Protein AF-A0A090MB16-F1 (afdb_monomer_lite)

Structure (mmCIF, N/CA/C/O backbone):
data_AF-A0A090MB16-F1
#
_entry.id   AF-A0A090MB16-F1
#
loop_
_atom_site.group_PDB
_atom_site.id
_atom_site.type_symbol
_atom_site.label_atom_id
_atom_site.label_alt_id
_atom_site.label_comp_id
_atom_site.label_asym_id
_atom_site.label_entity_id
_atom_site.label_seq_id
_atom_site.pdbx_PDB_ins_code
_atom_site.Cartn_x
_atom_site.Cartn_y
_atom_site.Cartn_z
_atom_site.occupancy
_atom_site.B_iso_or_equiv
_atom_site.auth_seq_id
_atom_site.auth_comp_id
_atom_site.auth_asym_id
_atom_site.auth_atom_id
_atom_site.pdbx_PDB_model_num
ATOM 1 N N . MET A 1 1 ? -35.670 16.942 -3.008 1.00 35.66 1 MET A N 1
ATOM 2 C CA . MET A 1 1 ? -34.738 18.025 -2.638 1.00 35.66 1 MET A CA 1
ATOM 3 C C . MET A 1 1 ? -33.344 17.430 -2.599 1.00 35.66 1 MET A C 1
ATOM 5 O O . MET A 1 1 ? -32.996 16.781 -1.625 1.00 35.66 1 MET A O 1
ATOM 9 N N . ALA A 1 2 ? -32.627 17.524 -3.717 1.00 33.84 2 ALA A N 1
ATOM 10 C CA . ALA A 1 2 ? -31.280 16.992 -3.874 1.00 33.84 2 ALA A CA 1
ATOM 11 C C . ALA A 1 2 ? -30.299 18.164 -3.779 1.00 33.84 2 ALA A C 1
ATOM 13 O O . ALA A 1 2 ? -30.352 19.074 -4.603 1.00 33.84 2 ALA A O 1
ATOM 14 N N . SER A 1 3 ? -29.455 18.169 -2.752 1.00 34.88 3 SER A N 1
ATOM 15 C CA . SER A 1 3 ? -28.343 19.106 -2.629 1.00 34.88 3 SER A CA 1
ATOM 16 C C . SER A 1 3 ? -27.172 18.597 -3.466 1.00 34.88 3 SER A C 1
ATOM 18 O O . SER A 1 3 ? -26.444 17.686 -3.075 1.00 34.88 3 SER A O 1
ATOM 20 N N . HIS A 1 4 ? -27.032 19.191 -4.648 1.00 32.69 4 HIS A N 1
ATOM 21 C CA . HIS A 1 4 ? -25.838 19.133 -5.480 1.00 32.69 4 HIS A CA 1
ATOM 22 C C . HIS A 1 4 ? -24.737 19.912 -4.741 1.00 32.69 4 HIS A C 1
ATOM 24 O O . HIS A 1 4 ? -24.794 21.136 -4.662 1.00 32.69 4 HIS A O 1
ATOM 30 N N . LEU A 1 5 ? -23.783 19.210 -4.129 1.00 34.50 5 LEU A N 1
ATOM 31 C CA . LEU A 1 5 ? -22.557 19.829 -3.630 1.00 34.50 5 LEU A CA 1
ATOM 32 C C . LEU A 1 5 ? -21.569 19.881 -4.794 1.00 34.50 5 LEU A C 1
ATOM 34 O O . LEU A 1 5 ? -21.063 18.855 -5.250 1.00 34.50 5 LEU A O 1
ATOM 38 N N . ASP A 1 6 ? -21.385 21.090 -5.313 1.00 29.95 6 ASP A N 1
ATOM 39 C CA . ASP A 1 6 ? -20.460 21.420 -6.387 1.00 29.95 6 ASP A CA 1
ATOM 40 C C . ASP A 1 6 ? -19.017 21.109 -5.968 1.00 29.95 6 ASP A C 1
ATOM 42 O O . ASP A 1 6 ? -18.481 21.669 -5.015 1.00 29.95 6 ASP A O 1
ATOM 46 N N . ALA A 1 7 ? -18.344 20.259 -6.744 1.00 39.41 7 ALA A N 1
ATOM 47 C CA . ALA A 1 7 ? -16.926 19.915 -6.600 1.00 39.41 7 ALA A CA 1
ATOM 48 C C . ALA A 1 7 ? -15.970 21.072 -6.982 1.00 39.41 7 ALA A C 1
ATOM 50 O O . ALA A 1 7 ? -14.822 20.841 -7.357 1.00 39.41 7 ALA A O 1
ATOM 51 N N . ARG A 1 8 ? -16.447 22.322 -6.927 1.00 34.16 8 ARG A N 1
ATOM 52 C CA . ARG A 1 8 ? -15.746 23.531 -7.383 1.00 34.16 8 ARG A CA 1
ATOM 53 C C . ARG A 1 8 ? -15.253 24.447 -6.261 1.00 34.16 8 ARG A C 1
ATOM 55 O O . ARG A 1 8 ? -14.544 25.399 -6.564 1.00 34.16 8 ARG A O 1
ATOM 62 N N . GLU A 1 9 ? -15.535 24.146 -4.993 1.00 36.62 9 GLU A N 1
ATOM 63 C CA . GLU A 1 9 ? -15.038 24.947 -3.856 1.00 36.62 9 GLU A CA 1
ATOM 64 C C . GLU A 1 9 ? -13.676 24.500 -3.292 1.00 36.62 9 GLU A C 1
ATOM 66 O O . GLU A 1 9 ? -13.092 25.196 -2.464 1.00 36.62 9 GLU A O 1
ATOM 71 N N . CYS A 1 10 ? -13.085 23.404 -3.777 1.00 38.16 10 CYS A N 1
ATOM 72 C CA . CYS A 1 10 ? -11.671 23.125 -3.514 1.00 38.16 10 CYS A CA 1
ATOM 73 C C . CYS A 1 10 ? -10.817 23.841 -4.568 1.00 38.16 10 CYS A C 1
ATOM 75 O O . CYS A 1 10 ? -10.533 23.272 -5.619 1.00 38.16 10 CYS A O 1
ATOM 77 N N . GLY A 1 11 ? -10.451 25.097 -4.297 1.00 37.97 11 GLY A N 1
ATOM 78 C CA . GLY A 1 11 ? -9.641 25.968 -5.159 1.00 37.97 11 GLY A CA 1
ATOM 79 C C . GLY A 1 11 ? -8.284 25.381 -5.572 1.00 37.97 11 GLY A C 1
ATOM 80 O O . GLY A 1 11 ? -7.252 25.731 -5.015 1.00 37.97 11 GLY A O 1
ATOM 81 N N . LEU A 1 12 ? -8.291 24.511 -6.583 1.00 46.91 12 LEU A N 1
ATOM 82 C CA . LEU A 1 12 ? -7.120 23.849 -7.169 1.00 46.91 12 LEU A CA 1
ATOM 83 C C . LEU A 1 12 ? -7.049 24.077 -8.685 1.00 46.91 12 LEU A C 1
ATOM 85 O O . LEU A 1 12 ? -6.752 23.165 -9.452 1.00 46.91 12 LEU A O 1
ATOM 89 N N . LEU A 1 13 ? -7.345 25.292 -9.141 1.00 48.00 13 LEU A N 1
ATOM 90 C CA . LEU A 1 13 ? -7.147 25.669 -10.538 1.00 48.00 13 LEU A CA 1
ATOM 91 C C . LEU A 1 13 ? -6.441 27.016 -10.615 1.00 48.00 13 LEU A C 1
ATOM 93 O O . LEU A 1 13 ? -7.086 28.050 -10.742 1.00 48.00 13 LEU A O 1
ATOM 97 N N . SER A 1 14 ? -5.116 26.963 -10.489 1.00 39.47 14 SER A N 1
ATOM 98 C CA . SER A 1 14 ? -4.135 27.692 -11.306 1.00 39.47 14 SER A CA 1
ATOM 99 C C . SER A 1 14 ? -2.799 27.676 -10.562 1.00 39.47 14 SER A C 1
ATOM 101 O O . SER A 1 14 ? -2.545 28.554 -9.743 1.00 39.47 14 SER A O 1
ATOM 103 N N . MET A 1 15 ? -1.961 26.665 -10.804 1.00 39.28 15 MET A N 1
ATOM 104 C CA . MET A 1 15 ? -0.551 26.726 -10.405 1.00 39.28 15 MET A CA 1
ATOM 105 C C . MET A 1 15 ? 0.276 26.990 -11.658 1.00 39.28 15 MET A C 1
ATOM 107 O O . MET A 1 15 ? 0.430 26.118 -12.514 1.00 39.28 15 MET A O 1
ATOM 111 N N . GLU A 1 16 ? 0.716 28.239 -11.795 1.00 34.44 16 GLU A N 1
ATOM 112 C CA . GLU A 1 16 ? 1.861 28.583 -12.634 1.00 34.44 16 GLU A CA 1
ATOM 113 C C . GLU A 1 16 ? 3.146 28.128 -11.923 1.00 34.44 16 GLU A C 1
ATOM 115 O O . GLU A 1 16 ? 3.210 28.186 -10.696 1.00 34.44 16 GLU A O 1
ATOM 120 N N . PRO A 1 17 ? 4.181 27.677 -12.651 1.00 46.06 17 PRO A N 1
ATOM 121 C CA . PRO A 1 17 ? 5.292 26.951 -12.060 1.00 46.06 17 PRO A CA 1
ATOM 122 C C . PRO A 1 17 ? 6.311 27.918 -11.452 1.00 46.06 17 PRO A C 1
ATOM 124 O O . PRO A 1 17 ? 7.237 28.366 -12.127 1.00 46.06 17 PRO A O 1
ATOM 127 N N . SER A 1 18 ? 6.181 28.222 -10.163 1.00 41.69 18 SER A N 1
ATOM 128 C CA . SER A 1 18 ? 7.292 28.774 -9.380 1.00 41.69 18 SER A CA 1
ATOM 129 C C . SER A 1 18 ? 7.046 28.585 -7.881 1.00 41.69 18 SER A C 1
ATOM 131 O O . SER A 1 18 ? 6.056 29.088 -7.374 1.00 41.69 18 SER A O 1
ATOM 133 N N . SER A 1 19 ? 7.972 27.924 -7.169 1.00 51.00 19 SER A N 1
ATOM 134 C CA . SER A 1 19 ? 7.960 27.669 -5.705 1.00 51.00 19 SER A CA 1
ATOM 135 C C . SER A 1 19 ? 7.173 26.446 -5.172 1.00 51.00 19 SER A C 1
ATOM 137 O O . SER A 1 19 ? 7.217 26.201 -3.962 1.00 51.00 19 SER A O 1
ATOM 139 N N . ASP A 1 20 ? 6.517 25.648 -6.015 1.00 57.28 20 ASP A N 1
ATOM 140 C CA . ASP A 1 20 ? 5.481 24.699 -5.557 1.00 57.28 20 ASP A CA 1
ATOM 141 C C . ASP A 1 20 ? 5.982 23.332 -5.058 1.00 57.28 20 ASP A C 1
ATOM 143 O O . ASP A 1 20 ? 5.352 22.732 -4.185 1.00 57.28 20 ASP A O 1
ATOM 147 N N . ASP A 1 21 ? 7.140 22.848 -5.515 1.00 57.75 21 ASP A N 1
ATOM 148 C CA . ASP A 1 21 ? 7.600 21.486 -5.185 1.00 57.75 21 ASP A CA 1
ATOM 149 C C . ASP A 1 21 ? 7.856 21.286 -3.679 1.00 57.75 21 ASP A C 1
ATOM 151 O O . ASP A 1 21 ? 7.510 20.252 -3.105 1.00 57.75 21 ASP A O 1
ATOM 155 N N . VAL A 1 22 ? 8.403 22.306 -3.005 1.00 59.59 22 VAL A N 1
ATOM 156 C CA . VAL A 1 22 ? 8.645 22.276 -1.550 1.00 59.59 22 VAL A CA 1
ATOM 157 C C . VAL A 1 22 ? 7.322 22.286 -0.773 1.00 59.59 22 VAL A C 1
ATOM 159 O O . VAL A 1 22 ? 7.208 21.629 0.260 1.00 59.59 22 VAL A O 1
ATOM 162 N N . GLN A 1 23 ? 6.295 22.968 -1.291 1.00 76.31 23 GLN A N 1
ATOM 163 C CA . GLN A 1 23 ? 4.975 23.022 -0.654 1.00 76.31 23 GLN A CA 1
ATOM 164 C C . GLN A 1 23 ? 4.217 21.696 -0.791 1.00 76.31 23 GLN A C 1
ATOM 166 O O . GLN A 1 23 ? 3.540 21.271 0.149 1.00 76.31 23 GLN A O 1
ATOM 171 N N . ILE A 1 24 ? 4.351 21.017 -1.934 1.00 81.25 24 ILE A N 1
ATOM 172 C CA . ILE A 1 24 ? 3.725 19.711 -2.174 1.00 81.25 24 ILE A CA 1
ATOM 173 C C . ILE A 1 24 ? 4.330 18.649 -1.252 1.00 81.25 24 ILE A C 1
ATOM 175 O O . ILE A 1 24 ? 3.593 17.870 -0.648 1.00 81.25 24 ILE A O 1
ATOM 179 N N . ASP A 1 25 ? 5.649 18.640 -1.078 1.00 84.62 25 ASP A N 1
ATOM 180 C CA . ASP A 1 25 ? 6.321 17.680 -0.201 1.00 84.62 25 ASP A CA 1
ATOM 181 C C . ASP A 1 25 ? 5.934 17.834 1.273 1.00 84.62 25 ASP A C 1
ATOM 183 O O . ASP A 1 25 ? 5.686 16.839 1.963 1.00 84.62 25 ASP A O 1
ATOM 187 N N . ASP A 1 26 ? 5.850 19.069 1.767 1.00 86.38 26 ASP A N 1
ATOM 188 C CA . ASP A 1 26 ? 5.419 19.334 3.140 1.00 86.38 26 ASP A CA 1
ATOM 189 C C . ASP A 1 26 ? 3.947 18.955 3.346 1.00 86.38 26 ASP A C 1
ATOM 191 O O . ASP A 1 26 ? 3.581 18.386 4.382 1.00 86.38 26 ASP A O 1
ATOM 195 N N . LEU A 1 27 ? 3.109 19.170 2.328 1.00 89.44 27 LEU A N 1
ATOM 196 C CA . LEU A 1 27 ? 1.725 18.713 2.332 1.00 89.44 27 LEU A CA 1
ATOM 197 C C . LEU A 1 27 ? 1.639 17.181 2.370 1.00 89.44 27 LEU A C 1
ATOM 199 O O . LEU A 1 27 ? 0.887 16.637 3.182 1.00 89.44 27 LEU A O 1
ATOM 203 N N . LEU A 1 28 ? 2.420 16.475 1.548 1.00 90.19 28 LEU A N 1
ATOM 204 C CA . LEU A 1 28 ? 2.460 15.010 1.526 1.00 90.19 28 LEU A CA 1
ATOM 205 C C . LEU A 1 28 ? 2.938 14.441 2.862 1.00 90.19 28 LEU A C 1
ATOM 207 O O . LEU A 1 28 ? 2.291 13.542 3.401 1.00 90.19 28 LEU A O 1
ATOM 211 N N . ARG A 1 29 ? 3.989 15.012 3.459 1.00 90.56 29 ARG A N 1
ATOM 212 C CA . ARG A 1 29 ? 4.451 14.637 4.806 1.00 90.56 29 ARG A CA 1
ATOM 213 C C . ARG A 1 29 ? 3.362 14.823 5.851 1.00 90.56 29 ARG A C 1
ATOM 215 O O . ARG A 1 29 ? 3.125 13.921 6.655 1.00 90.56 29 ARG A O 1
ATOM 222 N N . ALA A 1 30 ? 2.659 15.953 5.823 1.00 91.75 30 ALA A N 1
ATOM 223 C CA . ALA A 1 30 ? 1.551 16.195 6.738 1.00 91.75 30 ALA A CA 1
ATOM 224 C C . ALA A 1 30 ? 0.435 15.149 6.571 1.00 91.75 30 ALA A C 1
ATOM 226 O O . ALA A 1 30 ? -0.134 14.694 7.567 1.00 91.75 30 ALA A O 1
ATOM 227 N N . GLN A 1 31 ? 0.140 14.718 5.338 1.00 93.06 31 GLN A N 1
ATOM 228 C CA . GLN A 1 31 ? -0.830 13.645 5.104 1.00 93.06 31 GLN A CA 1
ATOM 229 C C . GLN A 1 31 ? -0.323 12.275 5.564 1.00 93.06 31 GLN A C 1
ATOM 231 O O . GLN A 1 31 ? -1.109 11.511 6.121 1.00 93.06 31 GLN A O 1
ATOM 236 N N . VAL A 1 32 ? 0.968 11.965 5.418 1.00 91.56 32 VAL A N 1
ATOM 237 C CA . VAL A 1 32 ? 1.556 10.731 5.971 1.00 91.56 32 VAL A CA 1
ATOM 238 C C . VAL A 1 32 ? 1.373 10.685 7.491 1.00 91.56 32 VAL A C 1
ATOM 240 O O . VAL A 1 32 ? 0.865 9.697 8.017 1.00 91.56 32 VAL A O 1
ATOM 243 N N . VAL A 1 33 ? 1.659 11.783 8.198 1.00 91.62 33 VAL A N 1
ATOM 244 C CA . VAL A 1 33 ? 1.435 11.872 9.654 1.00 91.62 33 VAL A CA 1
ATOM 245 C C . VAL A 1 33 ? -0.046 11.678 10.005 1.00 91.62 33 VAL A C 1
ATOM 247 O O . VAL A 1 33 ? -0.388 10.937 10.930 1.00 91.62 33 VAL A O 1
ATOM 250 N N . ARG A 1 34 ? -0.955 12.299 9.243 1.00 90.12 34 ARG A N 1
ATOM 251 C CA . ARG A 1 34 ? -2.409 12.140 9.429 1.00 90.12 34 ARG A CA 1
ATOM 252 C C . ARG A 1 34 ? -2.886 10.710 9.182 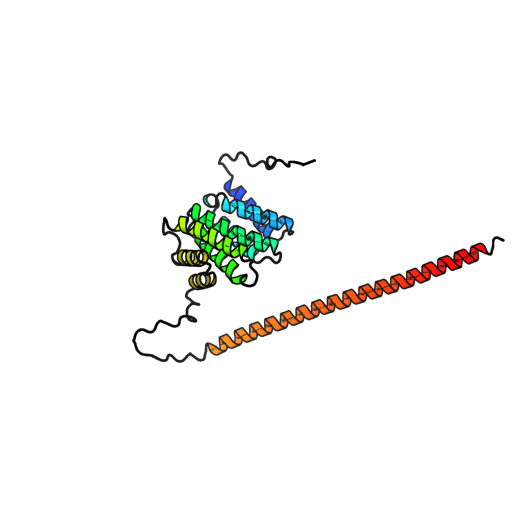1.00 90.12 34 ARG A C 1
ATOM 254 O O . ARG A 1 34 ? -3.788 10.255 9.881 1.00 90.12 34 ARG A O 1
ATOM 261 N N . LEU A 1 35 ? -2.289 9.996 8.230 1.00 91.81 35 LEU A N 1
ATOM 262 C CA . LEU A 1 35 ? -2.580 8.587 7.963 1.00 91.81 35 LEU A CA 1
ATOM 263 C C . LEU A 1 35 ? -2.144 7.675 9.121 1.00 91.81 35 LEU A C 1
ATOM 265 O O . LEU A 1 35 ? -2.789 6.656 9.378 1.00 91.81 35 LEU A O 1
ATOM 269 N N . GLU A 1 36 ? -1.072 8.032 9.825 1.00 89.00 36 GLU A N 1
ATOM 270 C CA . GLU A 1 36 ? -0.516 7.239 10.925 1.00 89.00 36 GLU A CA 1
ATOM 271 C C . GLU A 1 36 ? -1.243 7.457 12.256 1.00 89.00 36 GLU A C 1
ATOM 273 O O . GLU A 1 36 ? -1.489 6.492 12.976 1.00 89.00 36 GLU A O 1
ATOM 278 N N . VAL A 1 37 ? -1.598 8.706 12.577 1.00 88.88 37 VAL A N 1
ATOM 279 C CA . VAL A 1 37 ? -2.060 9.092 13.928 1.00 88.88 37 VAL A CA 1
ATOM 280 C C . VAL A 1 37 ? -3.507 9.608 13.943 1.00 88.88 37 VAL A C 1
ATOM 282 O O . VAL A 1 37 ? -4.100 9.789 15.004 1.00 88.88 37 VAL A O 1
ATOM 285 N N . GLY A 1 38 ? -4.106 9.860 12.776 1.00 85.38 38 GLY A N 1
ATOM 286 C CA . GLY A 1 38 ? -5.446 10.437 12.676 1.00 85.38 38 GLY A CA 1
ATOM 287 C C . GLY A 1 38 ? -6.570 9.521 13.172 1.00 85.38 38 GLY A C 1
ATOM 288 O O . GLY A 1 38 ? -6.414 8.318 13.360 1.00 85.38 38 GLY A O 1
ATOM 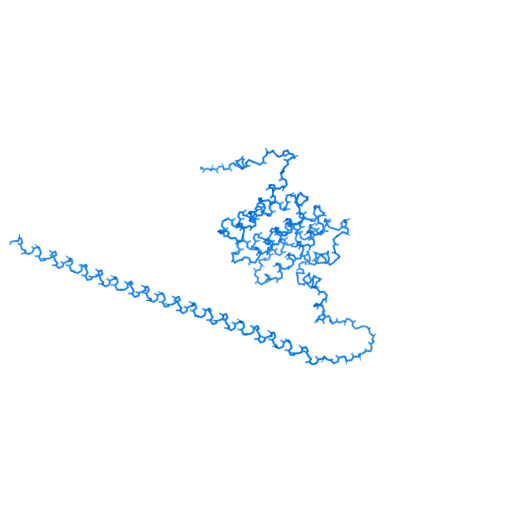289 N N . THR A 1 39 ? -7.769 10.079 13.321 1.00 91.50 39 THR A N 1
ATOM 290 C CA . THR A 1 39 ? -8.994 9.276 13.467 1.00 91.50 39 THR A CA 1
ATOM 291 C C . THR A 1 39 ? -9.342 8.586 12.144 1.00 91.50 39 THR A C 1
ATOM 293 O O . THR A 1 39 ? -8.846 8.975 11.090 1.00 91.50 39 THR A O 1
ATOM 296 N N . ILE A 1 40 ? -10.219 7.576 12.157 1.00 87.38 40 ILE A N 1
ATOM 297 C CA . ILE A 1 40 ? -10.558 6.786 10.952 1.00 87.38 40 ILE A CA 1
ATOM 298 C C . ILE A 1 40 ? -10.916 7.677 9.747 1.00 87.38 40 ILE A C 1
ATOM 300 O O . ILE A 1 40 ? -10.406 7.446 8.654 1.00 87.38 40 ILE A O 1
ATOM 304 N N . SER A 1 41 ? -11.734 8.717 9.935 1.00 89.06 41 SER A N 1
ATOM 305 C CA . SER A 1 41 ? -12.115 9.641 8.855 1.00 89.06 41 SER A CA 1
ATOM 306 C C . SER A 1 41 ? -10.927 10.441 8.312 1.00 89.06 41 SER A C 1
ATOM 308 O O . SER A 1 41 ? -10.759 10.545 7.097 1.00 89.06 41 SER A O 1
ATOM 310 N N . VAL A 1 42 ? -10.065 10.949 9.198 1.00 90.06 42 VAL A N 1
ATOM 311 C CA . VAL A 1 42 ? -8.838 11.674 8.832 1.00 90.06 42 VAL A CA 1
ATOM 312 C C . VAL A 1 42 ? -7.883 10.761 8.069 1.00 90.06 42 VAL A C 1
ATOM 314 O O . VAL A 1 42 ? -7.320 11.168 7.058 1.00 90.06 42 VAL A O 1
ATOM 317 N N . ARG A 1 43 ? -7.744 9.510 8.508 1.00 91.81 43 ARG A N 1
ATOM 318 C CA . ARG A 1 43 ? -6.873 8.516 7.876 1.00 91.81 43 ARG A CA 1
ATOM 319 C C . ARG A 1 43 ? -7.368 8.108 6.495 1.00 91.81 43 ARG A C 1
ATOM 321 O O . ARG A 1 43 ? -6.561 8.020 5.579 1.00 91.81 43 ARG A O 1
ATOM 328 N N . ILE A 1 44 ? -8.678 7.906 6.321 1.00 91.88 44 ILE A N 1
ATOM 329 C CA . ILE A 1 44 ? -9.274 7.637 5.003 1.00 91.88 44 ILE A CA 1
ATOM 330 C C . ILE A 1 44 ? -9.010 8.815 4.065 1.00 91.88 44 ILE A C 1
ATOM 332 O O . ILE A 1 44 ? -8.511 8.599 2.966 1.00 91.88 44 ILE A O 1
ATOM 336 N N . SER A 1 45 ? -9.276 10.046 4.515 1.00 90.88 45 SER A N 1
ATOM 337 C CA . SER A 1 45 ? -9.040 11.254 3.717 1.00 90.88 45 SER A CA 1
ATOM 338 C C . SER A 1 45 ? -7.565 11.433 3.346 1.00 90.88 45 SER A C 1
ATOM 340 O O . SER A 1 45 ? -7.254 11.814 2.218 1.00 90.88 45 SER A O 1
ATOM 342 N N . ALA A 1 46 ? -6.652 11.164 4.282 1.00 92.25 46 ALA A N 1
ATOM 343 C CA . ALA A 1 46 ? -5.219 11.227 4.033 1.00 92.25 46 ALA A CA 1
ATOM 344 C C . ALA A 1 46 ? -4.787 10.149 3.030 1.00 92.25 46 ALA A C 1
ATOM 346 O O . ALA A 1 46 ? -4.075 10.446 2.076 1.00 92.25 46 ALA A O 1
ATOM 347 N N . LEU A 1 47 ? -5.270 8.912 3.188 1.00 93.94 47 LEU A N 1
ATOM 348 C CA . LEU A 1 47 ? -4.977 7.815 2.270 1.00 93.94 47 LEU A CA 1
ATOM 349 C C . LEU A 1 47 ? -5.471 8.110 0.851 1.00 93.94 47 LEU A C 1
ATOM 351 O O . LEU A 1 47 ? -4.721 7.906 -0.097 1.00 93.94 47 LEU A O 1
ATOM 355 N N . THR A 1 48 ? -6.701 8.608 0.689 1.00 93.25 48 THR A N 1
ATOM 356 C CA . THR A 1 48 ? -7.222 8.982 -0.635 1.00 93.25 48 THR A CA 1
ATOM 357 C C . THR A 1 48 ? -6.385 10.080 -1.272 1.00 93.25 48 THR A C 1
ATOM 359 O O . THR A 1 48 ? -6.031 9.962 -2.438 1.00 93.25 48 THR A O 1
ATOM 362 N N . PHE A 1 49 ? -6.003 11.102 -0.498 1.00 93.06 49 PHE A N 1
ATOM 363 C CA . PHE A 1 49 ? -5.169 12.191 -0.999 1.00 93.06 49 PHE A CA 1
ATOM 364 C C . PHE A 1 49 ? -3.806 11.684 -1.484 1.00 93.06 49 PHE A C 1
ATOM 366 O O . PHE A 1 49 ? -3.374 12.010 -2.586 1.00 93.06 49 PHE A O 1
ATOM 373 N N . LEU A 1 50 ? -3.140 10.859 -0.674 1.00 92.81 50 LEU A N 1
ATOM 374 C CA . LEU A 1 50 ? -1.831 10.292 -0.997 1.00 92.81 50 LEU A CA 1
ATOM 375 C C . LEU A 1 50 ? -1.884 9.394 -2.241 1.00 92.81 50 LEU A C 1
ATOM 377 O O . LEU A 1 50 ? -1.013 9.479 -3.107 1.00 92.81 50 LEU A O 1
ATOM 381 N N . LEU A 1 51 ? -2.920 8.557 -2.352 1.00 92.44 51 LEU A N 1
ATOM 382 C CA . LEU A 1 51 ? -3.132 7.704 -3.520 1.00 92.44 51 LEU A CA 1
ATOM 383 C C . LEU A 1 51 ? -3.402 8.529 -4.782 1.00 92.44 51 LEU A C 1
ATOM 385 O O . LEU A 1 51 ? -2.834 8.220 -5.828 1.00 92.44 51 LEU A O 1
ATOM 389 N N . ASP A 1 52 ? -4.222 9.576 -4.690 1.00 89.69 52 ASP A N 1
ATOM 390 C CA . ASP A 1 52 ? -4.508 10.469 -5.814 1.00 89.69 52 ASP A CA 1
ATOM 391 C C . ASP A 1 52 ? -3.257 11.225 -6.267 1.00 89.69 52 ASP A C 1
ATOM 393 O O . ASP A 1 52 ? -3.005 11.314 -7.468 1.00 89.69 52 ASP A O 1
ATOM 397 N N . ALA A 1 53 ? -2.442 11.714 -5.328 1.00 88.19 53 ALA A N 1
ATOM 398 C CA . ALA A 1 53 ? -1.182 12.385 -5.635 1.00 88.19 53 ALA A CA 1
ATOM 399 C C . ALA A 1 53 ? -0.220 11.457 -6.396 1.00 88.19 53 ALA A C 1
ATOM 401 O O . ALA A 1 53 ? 0.297 11.831 -7.449 1.00 88.19 53 ALA A O 1
ATOM 402 N N . LEU A 1 54 ? -0.049 10.218 -5.920 1.00 88.25 54 LEU A N 1
ATOM 403 C CA . LEU A 1 54 ? 0.779 9.220 -6.602 1.00 88.25 54 LEU A CA 1
ATOM 404 C C . LEU A 1 54 ? 0.214 8.814 -7.975 1.00 88.25 54 LEU A C 1
ATOM 406 O O . LEU A 1 54 ? 0.970 8.550 -8.907 1.00 88.25 54 LEU A O 1
ATOM 410 N N . CYS A 1 55 ? -1.110 8.730 -8.117 1.00 87.25 55 CYS A N 1
ATOM 411 C CA . CYS A 1 55 ? -1.724 8.288 -9.369 1.00 87.25 55 CYS A CA 1
ATOM 412 C C . CYS A 1 55 ? -1.775 9.380 -10.443 1.00 87.25 55 CYS A C 1
ATOM 414 O O . CYS A 1 55 ? -1.782 9.040 -11.624 1.00 87.25 55 CYS A O 1
ATOM 416 N N . ARG A 1 56 ? -1.853 10.661 -10.060 1.00 82.56 56 ARG A N 1
ATOM 417 C CA . ARG A 1 56 ? -1.935 11.774 -11.017 1.00 82.56 56 ARG A CA 1
ATOM 418 C C . ARG A 1 56 ? -0.603 12.048 -11.693 1.00 82.56 56 ARG A C 1
ATOM 420 O O . ARG A 1 56 ? -0.586 12.145 -12.914 1.00 82.56 56 ARG A O 1
ATOM 427 N N . ASP A 1 57 ? 0.478 12.180 -10.924 1.00 73.00 57 ASP A N 1
ATOM 428 C CA . ASP A 1 57 ? 1.760 12.576 -11.509 1.00 73.00 57 ASP A CA 1
ATOM 429 C C . ASP A 1 57 ? 2.971 12.186 -10.643 1.00 73.00 57 ASP A C 1
ATOM 431 O O . ASP A 1 57 ? 3.675 13.017 -10.072 1.00 73.00 57 ASP A O 1
ATOM 435 N N . VAL A 1 58 ? 3.245 10.878 -10.546 1.00 78.00 58 VAL A N 1
ATOM 436 C CA . VAL A 1 58 ? 4.432 10.351 -9.837 1.00 78.00 58 VAL A CA 1
ATOM 437 C C . VAL A 1 58 ? 5.749 10.952 -10.352 1.00 78.00 58 VAL A C 1
ATOM 439 O O . VAL A 1 58 ? 6.714 11.009 -9.598 1.00 78.00 58 VAL A O 1
ATOM 442 N N . SER A 1 59 ? 5.796 11.403 -11.609 1.00 70.69 59 SER A N 1
ATOM 443 C CA . SER A 1 59 ? 6.955 12.061 -12.229 1.00 70.69 59 SER A CA 1
ATOM 444 C C . SER A 1 59 ? 7.314 13.406 -11.603 1.00 70.69 59 SER A C 1
ATOM 446 O O . SER A 1 59 ? 8.472 13.809 -11.674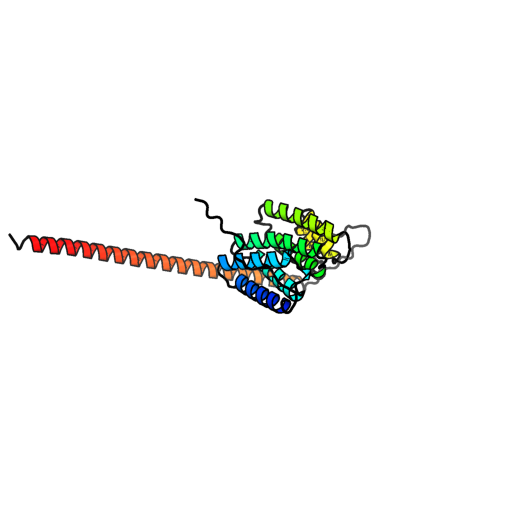 1.00 70.69 59 SER A O 1
ATOM 448 N N . VAL A 1 60 ? 6.329 14.098 -11.029 1.00 72.00 60 VAL A N 1
ATOM 449 C CA . VAL A 1 60 ? 6.491 15.433 -10.434 1.00 72.00 60 VAL A CA 1
ATOM 450 C C . VAL A 1 60 ? 6.974 15.333 -8.985 1.00 72.00 60 VAL A C 1
ATOM 452 O O . VAL A 1 60 ? 7.568 16.263 -8.452 1.00 72.00 60 VAL A O 1
ATOM 455 N N . LEU A 1 61 ? 6.780 14.180 -8.341 1.00 77.81 61 LEU A N 1
ATOM 456 C CA . LEU A 1 61 ? 7.229 13.952 -6.974 1.00 77.81 61 LEU A CA 1
ATOM 457 C C . LEU A 1 61 ? 8.715 13.602 -6.931 1.00 77.81 61 LEU A C 1
ATOM 459 O O . LEU A 1 61 ? 9.209 12.787 -7.715 1.00 77.81 61 LEU A O 1
ATOM 463 N N . ARG A 1 62 ? 9.425 14.131 -5.929 1.00 83.62 62 ARG A N 1
ATOM 464 C CA . ARG A 1 62 ? 10.773 13.643 -5.616 1.00 83.62 62 ARG A CA 1
ATOM 465 C C . ARG A 1 62 ? 10.715 12.149 -5.298 1.00 83.62 62 ARG A C 1
ATOM 467 O O . ARG A 1 62 ? 9.851 11.702 -4.544 1.00 83.62 62 ARG A O 1
ATOM 474 N N . GLU A 1 63 ? 11.667 11.380 -5.833 1.00 85.19 63 GLU A N 1
ATOM 475 C CA . GLU A 1 63 ? 11.696 9.911 -5.702 1.00 85.19 63 GLU A CA 1
ATOM 476 C C . GLU A 1 63 ? 11.641 9.458 -4.230 1.00 85.19 63 GLU A C 1
ATOM 478 O O . GLU A 1 63 ? 10.944 8.501 -3.898 1.00 85.19 63 GLU A O 1
ATOM 483 N N . GLU A 1 64 ? 12.326 10.182 -3.341 1.00 88.31 64 GLU A N 1
ATOM 484 C CA . GLU A 1 64 ? 12.310 9.949 -1.891 1.00 88.31 64 GLU A CA 1
ATOM 485 C C . GLU A 1 64 ? 10.909 10.120 -1.293 1.00 88.31 64 GLU A C 1
ATOM 487 O O . GLU A 1 64 ? 10.441 9.252 -0.563 1.00 88.31 64 GLU A O 1
ATOM 492 N N . MET A 1 65 ? 10.205 11.194 -1.659 1.00 89.12 65 MET A N 1
ATOM 493 C CA . MET A 1 65 ? 8.854 11.455 -1.164 1.00 89.12 65 MET A CA 1
ATOM 494 C C . MET A 1 65 ? 7.868 10.411 -1.680 1.00 89.12 65 MET A C 1
ATOM 496 O O . MET A 1 65 ? 7.085 9.850 -0.917 1.00 89.12 65 MET A O 1
ATOM 500 N N . ALA A 1 66 ? 7.925 10.100 -2.976 1.00 89.81 66 ALA A N 1
ATOM 501 C CA . ALA A 1 66 ? 7.075 9.072 -3.562 1.00 89.81 66 ALA A CA 1
ATOM 502 C C . ALA A 1 66 ? 7.302 7.711 -2.885 1.00 89.81 66 ALA A C 1
ATOM 504 O O . ALA A 1 66 ? 6.346 6.983 -2.615 1.00 89.81 66 ALA A O 1
ATOM 505 N N . ARG A 1 67 ? 8.556 7.386 -2.552 1.00 90.81 67 ARG A N 1
ATOM 506 C CA . ARG A 1 67 ? 8.900 6.195 -1.776 1.00 90.81 67 ARG A CA 1
ATOM 507 C C . ARG A 1 67 ? 8.276 6.213 -0.380 1.00 90.81 67 ARG A C 1
ATOM 509 O O . ARG A 1 67 ? 7.645 5.221 -0.018 1.00 90.81 67 ARG A O 1
ATOM 516 N N . ASP A 1 68 ? 8.411 7.304 0.368 1.00 91.38 68 ASP A N 1
ATOM 517 C CA . ASP A 1 68 ? 7.844 7.425 1.718 1.00 91.38 68 ASP A CA 1
ATOM 518 C C . ASP A 1 68 ? 6.320 7.245 1.704 1.00 91.38 68 ASP A C 1
ATOM 520 O O . ASP A 1 68 ? 5.758 6.526 2.537 1.00 91.38 68 ASP A O 1
ATOM 524 N N . VAL A 1 69 ? 5.645 7.824 0.706 1.00 91.50 69 VAL A N 1
ATOM 525 C CA . VAL A 1 69 ? 4.198 7.666 0.524 1.00 91.50 69 VAL A CA 1
ATOM 526 C C . VAL A 1 69 ? 3.834 6.219 0.172 1.00 91.50 69 VAL A C 1
ATOM 528 O O . VAL A 1 69 ? 2.910 5.664 0.768 1.00 91.50 69 VAL A O 1
ATOM 531 N N . ILE A 1 70 ? 4.568 5.566 -0.737 1.00 92.75 70 ILE A N 1
ATOM 532 C CA . ILE A 1 70 ? 4.358 4.148 -1.084 1.00 92.75 70 ILE A CA 1
ATOM 533 C C . ILE A 1 70 ? 4.520 3.252 0.156 1.00 92.75 70 ILE A C 1
ATOM 535 O O . ILE A 1 70 ? 3.714 2.345 0.385 1.00 92.75 70 ILE A O 1
ATOM 539 N N . GLU A 1 71 ? 5.533 3.507 0.985 1.00 91.75 71 GLU A N 1
ATOM 540 C CA . GLU A 1 71 ? 5.762 2.766 2.227 1.00 91.75 71 GLU A CA 1
ATOM 541 C C . GLU A 1 71 ? 4.662 3.038 3.273 1.00 91.75 71 GLU A C 1
ATOM 543 O O . GLU A 1 71 ? 4.233 2.115 3.974 1.00 91.75 71 GLU A O 1
ATOM 548 N N . ALA A 1 72 ? 4.139 4.266 3.353 1.00 91.88 72 ALA A N 1
ATOM 549 C CA . ALA A 1 72 ? 2.989 4.602 4.195 1.00 91.88 72 ALA A CA 1
ATOM 550 C C . ALA A 1 72 ? 1.705 3.884 3.739 1.00 91.88 72 ALA A C 1
ATOM 552 O O . ALA A 1 72 ? 0.995 3.296 4.561 1.00 91.88 72 ALA A O 1
ATOM 553 N N . CYS A 1 73 ? 1.435 3.838 2.431 1.00 92.38 73 CYS A N 1
ATOM 554 C CA . CYS A 1 73 ? 0.317 3.082 1.864 1.00 92.38 73 CYS A CA 1
ATOM 555 C C . CYS A 1 73 ? 0.456 1.569 2.111 1.00 92.38 73 CYS A C 1
ATOM 557 O O . CYS A 1 73 ? -0.535 0.907 2.429 1.00 92.38 73 CYS A O 1
ATOM 559 N N . LEU A 1 74 ? 1.672 1.009 2.046 1.00 92.00 74 LEU A N 1
ATOM 560 C CA . LEU A 1 74 ? 1.921 -0.389 2.421 1.00 92.00 74 LEU A CA 1
ATOM 561 C C . LEU A 1 74 ? 1.579 -0.647 3.895 1.00 92.00 74 LEU A C 1
ATOM 563 O O . LEU A 1 74 ? 0.953 -1.657 4.215 1.00 92.00 74 LEU A O 1
ATOM 567 N N . ARG A 1 75 ? 1.954 0.260 4.804 1.00 91.75 75 ARG A N 1
ATOM 568 C CA . ARG A 1 75 ? 1.587 0.148 6.225 1.00 91.75 75 ARG A CA 1
ATOM 569 C C . ARG A 1 75 ? 0.070 0.199 6.410 1.00 91.75 75 ARG A C 1
ATOM 571 O O . ARG A 1 75 ? -0.469 -0.620 7.150 1.00 91.75 75 ARG A O 1
ATOM 578 N N . ALA A 1 76 ? -0.624 1.057 5.662 1.00 91.25 76 ALA A N 1
ATOM 579 C CA . ALA A 1 76 ? -2.086 1.107 5.651 1.00 91.25 76 ALA A CA 1
ATOM 580 C C . ALA A 1 76 ? -2.741 -0.182 5.112 1.00 91.25 76 ALA A C 1
ATOM 582 O O . ALA A 1 76 ? -3.839 -0.517 5.542 1.00 91.25 76 ALA A O 1
ATOM 583 N N . CYS A 1 77 ? -2.078 -0.968 4.252 1.00 88.94 77 CYS A N 1
ATOM 584 C CA . CYS A 1 77 ? -2.592 -2.279 3.812 1.00 88.94 77 CYS A CA 1
ATOM 585 C C . CYS A 1 77 ? -2.721 -3.302 4.957 1.00 88.94 77 CYS A C 1
ATOM 587 O O . CYS A 1 77 ? -3.450 -4.288 4.809 1.00 88.94 77 CYS A O 1
ATOM 589 N N . ARG A 1 78 ? -2.013 -3.075 6.074 1.00 87.31 78 ARG A N 1
ATOM 590 C CA . ARG A 1 78 ? -2.037 -3.880 7.308 1.00 87.31 78 ARG A CA 1
ATOM 591 C C . ARG A 1 78 ? -2.857 -3.224 8.419 1.00 87.31 78 ARG A C 1
ATOM 593 O O . ARG A 1 78 ? -2.690 -3.567 9.590 1.00 87.31 78 ARG A O 1
ATOM 600 N N . ASP A 1 79 ? -3.679 -2.238 8.077 1.00 89.31 79 ASP A N 1
ATOM 601 C CA . ASP A 1 79 ? -4.433 -1.517 9.085 1.00 89.31 79 ASP A CA 1
ATOM 602 C C . ASP A 1 79 ? -5.451 -2.407 9.806 1.00 89.31 79 ASP A C 1
ATOM 604 O O . ASP A 1 79 ? -6.041 -3.307 9.208 1.00 89.31 79 ASP A O 1
ATOM 608 N N . GLN A 1 80 ? -5.688 -2.122 11.089 1.00 85.44 80 GLN A N 1
ATOM 609 C CA . GLN A 1 80 ? -6.708 -2.825 11.871 1.00 85.44 80 GLN A CA 1
ATOM 610 C C . GLN A 1 80 ? -8.128 -2.528 11.370 1.00 85.44 80 GLN A C 1
ATOM 612 O O . GLN A 1 80 ? -9.015 -3.366 11.521 1.00 85.44 80 GLN A O 1
ATOM 617 N N . ALA A 1 81 ? -8.360 -1.355 10.768 1.00 84.81 81 ALA A N 1
ATOM 618 C CA . ALA A 1 81 ? -9.637 -1.031 10.155 1.00 84.81 81 ALA A CA 1
ATOM 619 C C . ALA A 1 81 ? -9.717 -1.647 8.742 1.00 84.81 81 ALA A C 1
ATOM 621 O O . ALA A 1 81 ? -9.000 -1.212 7.832 1.00 84.81 81 ALA A O 1
ATOM 622 N N . PRO A 1 82 ? -10.639 -2.599 8.494 1.00 83.44 82 PRO A N 1
ATOM 623 C CA . PRO A 1 82 ? -10.686 -3.353 7.239 1.00 83.44 82 PRO A CA 1
ATOM 624 C C . PRO A 1 82 ? -10.961 -2.463 6.022 1.00 83.44 82 PRO A C 1
ATOM 626 O O . PRO A 1 82 ? -10.425 -2.704 4.945 1.00 83.44 82 PRO A O 1
ATOM 629 N N . ASN A 1 83 ? -11.735 -1.386 6.190 1.00 86.00 83 ASN A N 1
ATOM 630 C CA . ASN A 1 83 ? -12.031 -0.444 5.109 1.00 86.00 83 ASN A CA 1
ATOM 631 C C . ASN A 1 83 ? -10.795 0.350 4.659 1.00 86.00 83 ASN A C 1
ATOM 633 O O . ASN A 1 83 ? -10.622 0.570 3.460 1.00 86.00 83 ASN A O 1
ATOM 637 N N . ILE A 1 84 ? -9.925 0.747 5.598 1.00 88.62 84 ILE A N 1
ATOM 638 C CA . ILE A 1 84 ? -8.656 1.426 5.291 1.00 88.62 84 ILE A CA 1
ATOM 639 C C . ILE A 1 84 ? -7.719 0.443 4.598 1.00 88.62 84 ILE A C 1
ATOM 641 O O . ILE A 1 84 ? -7.170 0.756 3.542 1.00 88.62 84 ILE A O 1
ATOM 645 N N . ALA A 1 85 ? -7.599 -0.766 5.150 1.00 88.38 85 ALA A N 1
ATOM 646 C CA . ALA A 1 85 ? -6.751 -1.809 4.596 1.00 88.38 85 ALA A CA 1
ATOM 647 C C . ALA A 1 85 ? -7.151 -2.168 3.159 1.00 88.38 85 ALA A C 1
ATOM 649 O O . ALA A 1 85 ? -6.305 -2.212 2.265 1.00 88.38 85 ALA A O 1
ATOM 650 N N . ARG A 1 86 ? -8.456 -2.329 2.912 1.00 84.50 86 ARG A N 1
ATOM 651 C CA . ARG A 1 86 ? -9.013 -2.582 1.582 1.00 84.50 86 ARG A CA 1
ATOM 652 C C . ARG A 1 86 ? -8.712 -1.429 0.625 1.00 84.50 86 ARG A C 1
ATOM 654 O O . ARG A 1 86 ? -8.160 -1.666 -0.446 1.00 84.50 86 ARG A O 1
ATOM 661 N N . LEU A 1 87 ? -9.012 -0.186 1.013 1.00 90.06 87 LEU A N 1
ATOM 662 C CA . LEU A 1 87 ? -8.738 0.996 0.188 1.00 90.06 87 LEU A CA 1
ATOM 663 C C . LEU A 1 87 ? -7.252 1.100 -0.185 1.00 90.06 87 LEU A C 1
ATOM 665 O O . LEU A 1 87 ? -6.930 1.341 -1.348 1.00 90.06 87 LEU A O 1
ATOM 669 N N . ALA A 1 88 ? -6.357 0.862 0.775 1.00 90.88 88 ALA A N 1
ATOM 670 C CA . ALA A 1 88 ? -4.919 0.886 0.549 1.00 90.88 88 ALA A CA 1
ATOM 671 C C . ALA A 1 88 ? -4.490 -0.199 -0.447 1.00 90.88 88 ALA A C 1
ATOM 673 O O . ALA A 1 88 ? -3.775 0.107 -1.397 1.00 90.88 88 ALA A O 1
ATOM 674 N N . ARG A 1 89 ? -4.980 -1.440 -0.302 1.00 87.38 89 ARG A N 1
ATOM 675 C CA . ARG A 1 89 ? -4.668 -2.541 -1.232 1.00 87.38 89 ARG A CA 1
ATOM 676 C C . ARG A 1 89 ? -5.103 -2.213 -2.658 1.00 87.38 89 ARG A C 1
ATOM 678 O O . ARG A 1 89 ? -4.280 -2.278 -3.567 1.00 87.38 89 ARG A O 1
ATOM 685 N N . PHE A 1 90 ? -6.356 -1.797 -2.856 1.00 86.06 90 PHE A N 1
ATOM 686 C CA . PHE A 1 90 ? -6.852 -1.387 -4.178 1.00 86.06 90 PHE A CA 1
ATOM 687 C C . PHE A 1 90 ? -6.057 -0.207 -4.750 1.00 86.06 90 PHE A C 1
ATOM 689 O O . PHE A 1 90 ? -5.706 -0.208 -5.932 1.00 86.06 90 PHE A O 1
ATOM 696 N N . GLY A 1 91 ? -5.743 0.781 -3.910 1.00 88.19 91 GLY A N 1
ATOM 697 C CA . GLY A 1 91 ? -4.940 1.942 -4.276 1.00 88.19 91 GLY A CA 1
ATOM 698 C C . GLY A 1 91 ? -3.525 1.578 -4.719 1.00 88.19 91 GLY A C 1
ATOM 699 O O . GLY A 1 91 ? -3.058 2.078 -5.736 1.00 88.19 91 GLY A O 1
ATOM 700 N N . MET A 1 92 ? -2.867 0.649 -4.026 1.00 89.81 92 MET A N 1
ATOM 701 C CA . MET A 1 92 ? -1.501 0.220 -4.340 1.00 89.81 92 MET A CA 1
ATOM 702 C C . MET A 1 92 ? -1.370 -0.396 -5.737 1.00 89.81 92 MET A C 1
ATOM 704 O O . MET A 1 92 ? -0.360 -0.183 -6.407 1.00 89.81 92 MET A O 1
ATOM 708 N N . PHE A 1 93 ? -2.397 -1.100 -6.222 1.00 87.19 93 PHE A N 1
ATOM 709 C CA . PHE A 1 93 ? -2.422 -1.586 -7.606 1.00 87.19 93 PHE A CA 1
ATOM 710 C C . PHE A 1 93 ? -2.500 -0.442 -8.626 1.00 87.19 93 PHE A C 1
ATOM 712 O O . PHE A 1 93 ? -1.833 -0.497 -9.661 1.00 87.19 93 PHE A O 1
ATOM 719 N N . LYS A 1 94 ? -3.261 0.617 -8.323 1.00 85.81 94 LYS A N 1
ATOM 720 C CA . LYS A 1 94 ? -3.330 1.817 -9.169 1.00 85.81 94 LYS A CA 1
ATOM 721 C C . LYS A 1 94 ? -2.010 2.583 -9.167 1.00 85.81 94 LYS A C 1
ATOM 723 O O . LYS A 1 94 ? -1.552 2.984 -10.230 1.00 85.81 94 LYS A O 1
ATOM 728 N N . VAL A 1 95 ? -1.364 2.706 -8.008 1.00 89.94 95 VAL A N 1
ATOM 729 C CA . VAL A 1 95 ? -0.030 3.316 -7.882 1.00 89.94 95 VAL A CA 1
ATOM 730 C C . VAL A 1 95 ? 0.995 2.549 -8.712 1.00 89.94 95 VAL A C 1
ATOM 732 O O . VAL A 1 95 ? 1.743 3.151 -9.473 1.00 89.94 95 VAL A O 1
ATOM 735 N N . LEU A 1 96 ? 1.006 1.215 -8.631 1.00 89.00 96 LEU A N 1
ATOM 736 C CA . LEU A 1 96 ? 1.873 0.381 -9.464 1.00 89.00 96 LEU A CA 1
ATOM 737 C C . LEU A 1 96 ? 1.667 0.666 -10.959 1.00 89.00 96 LEU A C 1
ATOM 739 O O . LEU A 1 96 ? 2.640 0.807 -11.701 1.00 89.00 96 LEU A O 1
ATOM 743 N N . ARG A 1 97 ? 0.409 0.762 -11.397 1.00 86.19 97 ARG A N 1
ATOM 744 C CA . ARG A 1 97 ? 0.080 1.112 -12.778 1.00 86.19 97 ARG A CA 1
ATOM 745 C C . ARG A 1 97 ? 0.579 2.512 -13.139 1.00 86.19 97 ARG A C 1
ATOM 747 O O . ARG A 1 97 ? 1.227 2.641 -14.172 1.00 86.19 97 ARG A O 1
ATOM 754 N N . ALA A 1 98 ? 0.332 3.516 -12.302 1.00 85.94 98 ALA A N 1
ATOM 755 C CA . ALA A 1 98 ? 0.777 4.888 -12.534 1.00 85.94 98 ALA A CA 1
ATOM 756 C C . ALA A 1 98 ? 2.308 4.974 -12.644 1.00 85.94 98 ALA A C 1
ATOM 758 O O . ALA A 1 98 ? 2.820 5.540 -13.603 1.00 85.94 98 ALA A O 1
ATOM 759 N N . CYS A 1 99 ? 3.050 4.315 -11.746 1.00 86.62 99 CYS A N 1
ATOM 760 C CA . CYS A 1 99 ? 4.513 4.224 -11.814 1.00 86.62 99 CYS A CA 1
ATOM 761 C C . CYS A 1 99 ? 5.009 3.525 -13.092 1.00 86.62 99 CYS A C 1
ATOM 763 O O . CYS A 1 99 ? 6.074 3.858 -13.615 1.00 86.62 99 CYS A O 1
ATOM 765 N N . ALA A 1 100 ? 4.268 2.528 -13.586 1.00 83.06 100 ALA A N 1
ATOM 766 C CA . ALA A 1 100 ? 4.586 1.855 -14.841 1.00 83.06 100 ALA A CA 1
ATOM 767 C C . ALA A 1 100 ? 4.296 2.746 -16.064 1.00 83.06 100 ALA A C 1
ATOM 769 O O . ALA A 1 100 ? 5.085 2.747 -17.006 1.00 83.06 100 ALA A O 1
ATOM 770 N N . GLU A 1 101 ? 3.199 3.511 -16.045 1.00 84.25 101 GLU A N 1
ATOM 771 C CA . GLU A 1 101 ? 2.819 4.471 -17.095 1.00 84.25 101 GLU A CA 1
ATOM 772 C C . GLU A 1 101 ? 3.795 5.654 -17.169 1.00 84.25 101 GLU A C 1
ATOM 774 O O . GLU A 1 101 ? 4.227 6.023 -18.261 1.00 84.25 101 GLU A O 1
ATOM 779 N N . SER A 1 102 ? 4.223 6.183 -16.019 1.00 82.88 102 SER A N 1
ATOM 780 C CA . SER A 1 102 ? 5.185 7.290 -15.913 1.00 82.88 102 SER A CA 1
ATOM 781 C C . SER A 1 102 ? 6.646 6.874 -16.113 1.00 82.88 102 SER A C 1
ATOM 783 O O . SER A 1 102 ? 7.540 7.716 -16.079 1.00 82.88 102 SER A O 1
ATOM 785 N N . LYS A 1 103 ? 6.916 5.578 -16.332 1.00 76.94 103 LYS A N 1
ATOM 786 C CA . LYS A 1 103 ? 8.271 5.010 -16.481 1.00 76.94 103 LYS A CA 1
ATOM 787 C C . LYS A 1 103 ? 9.177 5.253 -15.264 1.00 76.94 103 LYS A C 1
ATOM 789 O O . LYS A 1 103 ? 10.402 5.196 -15.365 1.00 76.94 103 LYS A O 1
ATOM 794 N N . ALA A 1 104 ? 8.598 5.446 -14.081 1.00 82.81 104 ALA A N 1
ATOM 795 C CA . ALA A 1 104 ? 9.332 5.543 -12.825 1.00 82.81 104 ALA A CA 1
ATOM 796 C C . ALA A 1 104 ? 9.784 4.145 -12.353 1.00 82.81 104 ALA A C 1
ATOM 798 O O . ALA A 1 104 ? 9.276 3.596 -11.377 1.00 82.81 104 ALA A O 1
ATOM 799 N N . HIS A 1 105 ? 10.733 3.525 -13.065 1.00 81.56 105 HIS A N 1
ATOM 800 C CA . HIS A 1 105 ? 11.067 2.099 -12.925 1.00 81.56 105 HIS A CA 1
ATOM 801 C C . HIS A 1 105 ? 11.470 1.672 -11.505 1.00 81.56 105 HIS A C 1
ATOM 803 O O . HIS A 1 105 ? 11.110 0.578 -11.064 1.00 81.56 105 HIS A O 1
ATOM 809 N N . ARG A 1 106 ? 12.183 2.526 -10.763 1.00 85.44 106 ARG A N 1
ATOM 810 C CA . ARG A 1 106 ? 12.563 2.252 -9.366 1.00 85.44 106 ARG A CA 1
ATOM 811 C C . ARG A 1 106 ? 11.347 2.216 -8.442 1.00 85.44 106 ARG A C 1
ATOM 813 O O . ARG A 1 106 ? 11.199 1.271 -7.666 1.00 85.44 106 ARG A O 1
ATOM 820 N N . LEU A 1 107 ? 10.444 3.184 -8.589 1.00 87.44 107 LEU A N 1
ATOM 821 C CA . LEU A 1 107 ? 9.194 3.254 -7.833 1.00 87.44 107 LEU A CA 1
ATOM 822 C C . LEU A 1 107 ? 8.223 2.144 -8.240 1.00 87.44 107 LEU A C 1
ATOM 824 O O . LEU A 1 107 ? 7.586 1.548 -7.379 1.00 87.44 107 LEU A O 1
ATOM 828 N N . ALA A 1 108 ? 8.167 1.783 -9.523 1.00 86.81 108 ALA A N 1
ATOM 829 C CA . ALA A 1 108 ? 7.402 0.633 -9.993 1.00 86.81 108 ALA A CA 1
ATOM 830 C C . ALA A 1 108 ? 7.928 -0.671 -9.371 1.00 86.81 108 ALA A C 1
ATOM 832 O O . ALA A 1 108 ? 7.148 -1.479 -8.876 1.00 86.81 108 ALA A O 1
ATOM 833 N N . ALA A 1 109 ? 9.250 -0.867 -9.317 1.00 85.75 109 ALA A N 1
ATOM 834 C CA . ALA A 1 109 ? 9.849 -2.033 -8.671 1.00 85.75 109 ALA A CA 1
ATOM 835 C C . ALA A 1 109 ? 9.566 -2.075 -7.159 1.00 85.75 109 ALA A C 1
ATOM 837 O O . ALA A 1 109 ? 9.339 -3.158 -6.615 1.00 85.75 109 ALA A O 1
ATOM 838 N N . LEU A 1 110 ? 9.562 -0.921 -6.486 1.00 89.06 110 LEU A N 1
ATOM 839 C CA . LEU A 1 110 ? 9.146 -0.809 -5.088 1.00 89.06 110 LEU A CA 1
ATOM 840 C C . LEU A 1 110 ? 7.664 -1.171 -4.924 1.00 89.06 110 LEU A C 1
ATOM 842 O O . LEU A 1 110 ? 7.337 -2.035 -4.114 1.00 89.06 110 LEU A O 1
ATOM 846 N N . ALA A 1 111 ? 6.787 -0.589 -5.742 1.00 88.69 111 ALA A N 1
ATOM 847 C CA . ALA A 1 111 ? 5.354 -0.848 -5.715 1.00 88.69 111 ALA A CA 1
ATOM 848 C C . ALA A 1 111 ? 5.034 -2.333 -5.957 1.00 88.69 111 ALA A C 1
ATOM 850 O O . ALA A 1 111 ? 4.213 -2.890 -5.234 1.00 88.69 111 ALA A O 1
ATOM 851 N N . VAL A 1 112 ? 5.732 -3.010 -6.884 1.00 88.44 112 VAL A N 1
ATOM 852 C CA . VAL A 1 112 ? 5.607 -4.469 -7.082 1.00 88.44 112 VAL A CA 1
ATOM 853 C C . VAL A 1 112 ? 5.918 -5.222 -5.790 1.00 88.44 112 VAL A C 1
ATOM 855 O O . VAL A 1 112 ? 5.144 -6.088 -5.391 1.00 88.44 112 VAL A O 1
ATOM 858 N N . LYS A 1 113 ? 7.021 -4.892 -5.105 1.00 87.94 113 LYS A N 1
ATOM 859 C CA . LYS A 1 113 ? 7.369 -5.538 -3.829 1.00 87.94 113 LYS A CA 1
ATOM 860 C C . LYS A 1 113 ? 6.274 -5.321 -2.790 1.00 87.94 113 LYS A C 1
ATOM 862 O O . LYS A 1 113 ? 5.819 -6.290 -2.192 1.00 87.94 113 LYS A O 1
ATOM 867 N N . CYS A 1 114 ? 5.825 -4.081 -2.613 1.00 88.50 114 CYS A N 1
ATOM 868 C CA . CYS A 1 114 ? 4.767 -3.732 -1.667 1.00 88.50 114 CYS A CA 1
ATOM 869 C C . CYS A 1 114 ? 3.463 -4.486 -1.959 1.00 88.50 114 CYS A C 1
ATOM 871 O O . CYS A 1 114 ? 2.862 -5.036 -1.041 1.00 88.50 114 CYS A O 1
ATOM 873 N N . VAL A 1 115 ? 3.062 -4.566 -3.229 1.00 86.50 115 VAL A N 1
ATOM 874 C CA . VAL A 1 115 ? 1.873 -5.306 -3.668 1.00 86.50 115 VAL A CA 1
ATOM 875 C C . VAL A 1 115 ? 2.001 -6.795 -3.353 1.00 86.50 115 VAL A C 1
ATOM 877 O O . VAL A 1 115 ? 1.096 -7.361 -2.749 1.00 86.50 115 VAL A O 1
ATOM 880 N N . VAL A 1 116 ? 3.131 -7.426 -3.692 1.00 86.25 116 VAL A N 1
ATOM 881 C CA . VAL A 1 116 ? 3.359 -8.846 -3.378 1.00 86.25 116 VAL A CA 1
ATOM 882 C C . VAL A 1 116 ? 3.282 -9.093 -1.871 1.00 86.25 116 VAL A C 1
ATOM 884 O O . VAL A 1 116 ? 2.608 -10.029 -1.447 1.00 86.25 116 VAL A O 1
ATOM 887 N N . PHE A 1 117 ? 3.923 -8.250 -1.056 1.00 81.75 117 PHE A N 1
ATOM 888 C CA . PHE A 1 117 ? 3.852 -8.373 0.402 1.00 81.75 117 PHE A CA 1
ATOM 889 C C . PHE A 1 117 ? 2.420 -8.228 0.922 1.00 81.75 117 PHE A C 1
ATOM 891 O O . PHE A 1 117 ? 1.972 -9.066 1.702 1.00 81.75 117 PHE A O 1
ATOM 898 N N . ALA A 1 118 ? 1.687 -7.214 0.456 1.00 80.62 118 ALA A N 1
ATOM 899 C CA . ALA A 1 118 ? 0.310 -6.982 0.872 1.00 80.62 118 ALA A CA 1
ATOM 900 C C . ALA A 1 118 ? -0.612 -8.159 0.506 1.00 80.62 118 ALA A C 1
ATOM 902 O O . ALA A 1 118 ? -1.390 -8.593 1.354 1.00 80.62 118 ALA A O 1
ATOM 903 N N . SER A 1 119 ? -0.491 -8.704 -0.712 1.00 77.25 119 SER A N 1
ATOM 904 C CA . SER A 1 119 ? -1.318 -9.822 -1.190 1.00 77.25 119 SER A CA 1
ATOM 905 C C . SER A 1 119 ? -1.019 -11.147 -0.487 1.00 77.25 119 SER A C 1
ATOM 907 O O . SER A 1 119 ? -1.936 -11.903 -0.186 1.00 77.25 119 SER A O 1
ATOM 909 N N . VAL A 1 120 ? 0.253 -11.454 -0.216 1.00 72.12 120 VAL A N 1
ATOM 910 C CA . VAL A 1 120 ? 0.646 -12.735 0.403 1.00 72.12 120 VAL A CA 1
ATOM 911 C C . VAL A 1 120 ? 0.244 -12.794 1.874 1.00 72.12 120 VAL A C 1
ATOM 913 O O . VAL A 1 120 ? -0.131 -13.850 2.373 1.00 72.12 120 VAL A O 1
ATOM 916 N N . GLU A 1 121 ? 0.305 -11.669 2.584 1.00 69.06 121 GLU A N 1
ATOM 917 C CA . GLU A 1 121 ? -0.049 -11.621 4.006 1.00 69.06 121 GLU A CA 1
ATOM 918 C C . GLU A 1 121 ? -1.558 -11.702 4.265 1.00 69.06 121 GLU A C 1
ATOM 920 O O . GLU A 1 121 ? -1.957 -12.073 5.367 1.00 69.06 121 GLU A O 1
ATOM 925 N N . HIS A 1 122 ? -2.391 -11.401 3.264 1.00 63.91 122 HIS A N 1
ATOM 926 C CA . HIS A 1 122 ? -3.854 -11.341 3.391 1.00 63.91 122 HIS A CA 1
ATOM 927 C C . HIS A 1 122 ? -4.588 -12.435 2.606 1.00 63.91 122 HIS A C 1
ATOM 929 O O . HIS A 1 122 ? -5.816 -12.430 2.510 1.00 63.91 122 HIS A O 1
ATOM 935 N N . GLU A 1 123 ? -3.844 -13.439 2.133 1.00 58.28 123 GLU A N 1
ATOM 936 C CA . GLU A 1 123 ? -4.348 -14.579 1.358 1.00 58.28 123 GLU A CA 1
ATOM 937 C C . GLU A 1 123 ? -5.461 -15.369 2.086 1.00 58.28 123 GLU A C 1
ATOM 939 O O . GLU A 1 123 ? -6.201 -16.114 1.452 1.00 58.28 123 GLU A O 1
ATOM 944 N N . SER A 1 124 ? -5.616 -15.196 3.407 1.00 48.16 124 SER A N 1
ATOM 945 C CA . SER A 1 124 ? -6.656 -15.853 4.211 1.00 48.16 124 SER A CA 1
ATOM 946 C C . SER A 1 124 ? -7.992 -15.101 4.302 1.00 48.16 124 SER A C 1
ATOM 948 O O . SER A 1 124 ? -8.907 -15.626 4.930 1.00 48.16 124 SER A O 1
ATOM 950 N N . SER A 1 125 ? -8.109 -13.879 3.766 1.00 49.88 125 SER A N 1
ATOM 951 C CA . SER A 1 125 ? -9.298 -13.027 3.964 1.00 49.88 125 SER A CA 1
ATOM 952 C C . SER A 1 125 ? -9.705 -12.177 2.754 1.00 49.88 125 SER A C 1
ATOM 954 O O . SER A 1 125 ? -10.741 -11.518 2.828 1.00 49.88 125 SER A O 1
ATOM 956 N N . ASP A 1 126 ? -8.921 -12.134 1.675 1.00 53.41 126 ASP A N 1
ATOM 957 C CA . ASP A 1 126 ? -9.237 -11.273 0.531 1.00 53.41 126 ASP A CA 1
ATOM 958 C C . ASP A 1 126 ? -10.329 -11.886 -0.373 1.00 53.41 126 ASP A C 1
ATOM 960 O O . ASP A 1 126 ? -10.134 -12.929 -1.015 1.00 53.41 126 ASP A O 1
ATOM 964 N N . ASP A 1 127 ? -11.462 -11.175 -0.447 1.00 63.25 127 ASP A N 1
ATOM 965 C CA . ASP A 1 127 ? -12.563 -11.382 -1.394 1.00 63.25 127 ASP A CA 1
ATOM 966 C C . ASP A 1 127 ? -12.013 -11.584 -2.818 1.00 63.25 127 ASP A C 1
ATOM 968 O O . ASP A 1 127 ? -11.114 -10.855 -3.254 1.00 63.25 127 ASP A O 1
ATOM 972 N N . ASP A 1 128 ? -12.557 -12.550 -3.570 1.00 71.31 128 ASP A N 1
ATOM 973 C CA . ASP A 1 128 ? -12.163 -12.855 -4.961 1.00 71.31 128 ASP A CA 1
ATOM 974 C C . ASP A 1 128 ? -12.119 -11.603 -5.865 1.00 71.31 128 ASP A C 1
ATOM 976 O O . ASP A 1 128 ? -11.334 -11.523 -6.814 1.00 71.31 128 ASP A O 1
ATOM 980 N N . GLU A 1 129 ? -12.906 -10.581 -5.526 1.00 75.12 129 GLU A N 1
ATOM 981 C CA . GLU A 1 129 ? -12.935 -9.270 -6.173 1.00 75.12 129 GLU A CA 1
ATOM 982 C C . GLU A 1 129 ? -11.583 -8.534 -6.117 1.00 75.12 129 GLU A C 1
ATOM 984 O O . GLU A 1 129 ? -11.124 -7.998 -7.130 1.00 75.12 129 GLU A O 1
ATOM 989 N N . THR A 1 130 ? -10.891 -8.562 -4.973 1.00 73.62 130 THR A N 1
ATOM 990 C CA . THR A 1 130 ? -9.586 -7.896 -4.806 1.00 73.62 130 THR A CA 1
ATOM 991 C C . THR A 1 130 ? -8.518 -8.579 -5.657 1.00 73.62 130 THR A C 1
ATOM 993 O O . THR A 1 130 ? -7.709 -7.905 -6.297 1.00 73.62 130 THR A O 1
ATOM 996 N N . ARG A 1 131 ? -8.549 -9.916 -5.735 1.00 74.81 131 ARG A N 1
ATOM 997 C CA . ARG A 1 131 ? -7.632 -10.714 -6.567 1.00 74.81 131 ARG A CA 1
ATOM 998 C C . ARG A 1 131 ? -7.895 -10.525 -8.061 1.00 74.81 131 ARG A C 1
ATOM 1000 O O . ARG A 1 131 ? -6.955 -10.353 -8.835 1.00 74.81 131 ARG A O 1
ATOM 1007 N N . SER A 1 132 ? -9.162 -10.478 -8.470 1.00 80.12 132 SER A N 1
ATOM 1008 C CA . SER A 1 132 ? -9.543 -10.183 -9.856 1.00 80.12 132 SER A CA 1
ATOM 1009 C C . SER A 1 132 ? -9.084 -8.783 -10.285 1.00 80.12 132 SER A C 1
ATOM 1011 O O . SER A 1 132 ? -8.431 -8.624 -11.322 1.00 80.12 132 SER A O 1
ATOM 1013 N N . HIS A 1 133 ? -9.334 -7.768 -9.451 1.00 81.62 133 HIS A N 1
ATOM 1014 C CA . HIS A 1 133 ? -8.877 -6.402 -9.700 1.00 81.62 133 HIS A CA 1
ATOM 1015 C C . HIS A 1 133 ? -7.345 -6.310 -9.753 1.00 81.62 133 HIS A C 1
ATOM 1017 O O . HIS A 1 133 ? -6.794 -5.699 -10.671 1.00 81.62 133 HIS A O 1
ATOM 1023 N N . ALA A 1 134 ? -6.651 -6.961 -8.814 1.00 78.19 134 ALA A N 1
ATOM 1024 C CA . ALA A 1 134 ? -5.194 -7.061 -8.791 1.00 78.19 134 ALA A CA 1
ATOM 1025 C C . ALA A 1 134 ? -4.638 -7.594 -10.118 1.00 78.19 134 ALA A C 1
ATOM 1027 O O . ALA A 1 134 ? -3.788 -6.955 -10.737 1.00 78.19 134 ALA A O 1
ATOM 1028 N N . ALA A 1 135 ? -5.168 -8.719 -10.603 1.00 83.06 135 ALA A N 1
ATOM 1029 C CA . ALA A 1 135 ? -4.740 -9.325 -11.859 1.00 83.06 135 ALA A CA 1
ATOM 1030 C C . ALA A 1 135 ? -4.993 -8.409 -13.071 1.00 83.06 135 ALA A C 1
ATOM 1032 O O . ALA A 1 135 ? -4.197 -8.377 -14.011 1.00 83.06 135 ALA A O 1
ATOM 1033 N N . VAL A 1 136 ? -6.096 -7.651 -13.086 1.00 86.62 136 VAL A N 1
ATOM 1034 C CA . VAL A 1 136 ? -6.388 -6.677 -14.154 1.00 86.62 136 VAL A CA 1
ATOM 1035 C C . VAL A 1 136 ? -5.375 -5.531 -14.153 1.00 86.62 136 VAL A C 1
ATOM 1037 O O . VAL A 1 136 ? -4.805 -5.225 -15.202 1.00 86.62 136 VAL A O 1
ATOM 1040 N N . GLU A 1 137 ? -5.118 -4.914 -13.002 1.00 85.75 137 GLU A N 1
ATOM 1041 C CA . GLU A 1 137 ? -4.179 -3.792 -12.906 1.00 85.75 137 GLU A CA 1
ATOM 1042 C C . GLU A 1 137 ? -2.727 -4.235 -13.136 1.00 85.75 137 GLU A C 1
ATOM 1044 O O . GLU A 1 137 ? -1.992 -3.559 -13.856 1.00 85.75 137 GLU A O 1
ATOM 1049 N N . CYS A 1 138 ? -2.324 -5.416 -12.655 1.00 86.38 138 CYS A N 1
ATOM 1050 C CA . CYS A 1 138 ? -1.010 -5.991 -12.953 1.00 86.38 138 CYS A CA 1
ATOM 1051 C C . CYS A 1 138 ? -0.828 -6.278 -14.451 1.00 86.38 138 CYS A C 1
ATOM 1053 O O . CYS A 1 138 ? 0.235 -5.986 -14.998 1.00 86.38 138 CYS A O 1
ATOM 1055 N N . ARG A 1 139 ? -1.863 -6.770 -15.153 1.00 86.94 139 ARG A N 1
ATOM 1056 C CA . ARG A 1 139 ? -1.824 -6.940 -16.619 1.00 86.94 139 ARG A CA 1
ATOM 1057 C C . ARG A 1 139 ? -1.674 -5.610 -17.353 1.00 86.94 139 ARG A C 1
ATOM 1059 O O . ARG A 1 139 ? -0.923 -5.541 -18.326 1.00 86.94 139 ARG A O 1
ATOM 1066 N N . LYS A 1 140 ? -2.361 -4.554 -16.903 1.00 86.88 140 LYS A N 1
ATOM 1067 C CA . LYS A 1 140 ? -2.202 -3.201 -17.465 1.00 86.88 140 LYS A CA 1
ATOM 1068 C C . LYS A 1 140 ? -0.783 -2.679 -17.238 1.00 86.88 140 LYS A C 1
ATOM 1070 O O . LYS A 1 140 ? -0.136 -2.271 -18.198 1.00 86.88 140 LYS A O 1
ATOM 1075 N N . ALA A 1 141 ? -0.269 -2.783 -16.012 1.00 84.75 141 ALA A N 1
ATOM 1076 C CA . ALA A 1 141 ? 1.097 -2.389 -15.679 1.00 84.75 141 ALA A CA 1
ATOM 1077 C C . ALA A 1 141 ? 2.136 -3.147 -16.527 1.00 84.75 141 ALA A C 1
ATOM 1079 O O . ALA A 1 141 ? 3.059 -2.532 -17.054 1.00 84.75 141 ALA A O 1
ATOM 1080 N N . LEU A 1 142 ? 1.949 -4.455 -16.740 1.00 85.31 142 LEU A N 1
ATOM 1081 C CA . LEU A 1 142 ? 2.850 -5.282 -17.546 1.00 85.31 142 LEU A CA 1
ATOM 1082 C C . LEU A 1 142 ? 2.932 -4.826 -19.011 1.00 85.31 142 LEU A C 1
ATOM 1084 O O . LEU A 1 142 ? 4.011 -4.854 -19.601 1.00 85.31 142 LEU A O 1
ATOM 1088 N N . ARG A 1 143 ? 1.816 -4.388 -19.609 1.00 83.31 143 ARG A N 1
ATOM 1089 C CA . ARG A 1 143 ? 1.820 -3.836 -20.977 1.00 83.31 143 ARG A CA 1
ATOM 1090 C C . ARG A 1 143 ? 2.703 -2.594 -21.058 1.00 83.31 143 ARG A C 1
ATOM 1092 O O . ARG A 1 143 ? 3.505 -2.487 -21.981 1.00 83.31 143 ARG A O 1
ATOM 1099 N N . ASN A 1 144 ? 2.631 -1.734 -20.047 1.00 77.94 144 ASN A N 1
ATOM 1100 C CA . ASN A 1 144 ? 3.400 -0.494 -19.992 1.00 77.94 144 ASN A CA 1
ATOM 1101 C C . ASN A 1 144 ? 4.894 -0.737 -19.706 1.00 77.94 144 ASN A C 1
ATOM 1103 O O . ASN A 1 144 ? 5.740 -0.035 -20.254 1.00 77.94 144 ASN A O 1
ATOM 1107 N N . THR A 1 145 ? 5.248 -1.772 -18.931 1.00 72.69 145 THR A N 1
ATOM 1108 C CA . THR A 1 145 ? 6.658 -2.129 -18.672 1.00 72.69 145 THR A CA 1
ATOM 1109 C C . THR A 1 145 ? 7.302 -2.964 -19.780 1.00 72.69 145 THR A C 1
ATOM 1111 O O . THR A 1 145 ? 8.518 -2.912 -19.951 1.00 72.69 145 THR A O 1
ATOM 1114 N N . SER A 1 146 ? 6.520 -3.725 -20.554 1.00 61.19 146 SER A N 1
ATOM 1115 C CA . SER A 1 146 ? 7.032 -4.614 -21.612 1.00 61.19 146 SER A CA 1
ATOM 1116 C C . SER A 1 146 ? 7.720 -3.892 -22.775 1.00 61.19 146 SER A C 1
ATOM 1118 O O . SER A 1 146 ? 8.503 -4.507 -23.494 1.00 61.19 146 SER A O 1
ATOM 1120 N N . ILE A 1 147 ? 7.457 -2.593 -22.937 1.00 55.28 147 ILE A N 1
ATOM 1121 C CA . ILE A 1 147 ? 7.936 -1.800 -24.071 1.00 55.28 147 ILE A CA 1
ATOM 1122 C C . ILE A 1 147 ? 9.385 -1.322 -23.853 1.00 55.28 147 ILE A C 1
ATOM 1124 O O . ILE A 1 147 ? 10.080 -1.070 -24.829 1.00 55.28 147 ILE A O 1
ATOM 1128 N N . MET A 1 148 ? 9.888 -1.252 -22.611 1.00 51.59 148 MET A N 1
ATOM 1129 C CA . MET A 1 148 ? 11.249 -0.787 -22.290 1.00 51.59 148 MET A CA 1
ATOM 1130 C C . MET A 1 148 ? 11.775 -1.489 -21.025 1.00 51.59 148 MET A C 1
ATOM 1132 O O . MET A 1 148 ? 11.384 -1.156 -19.906 1.00 51.59 148 MET A O 1
ATOM 1136 N N . SER A 1 149 ? 12.665 -2.470 -21.194 1.00 55.47 149 SER A N 1
ATOM 1137 C CA . SER A 1 149 ? 13.253 -3.294 -20.122 1.00 55.47 149 SER A CA 1
ATOM 1138 C C . SER A 1 149 ? 14.211 -2.504 -19.206 1.00 55.47 149 SER A C 1
ATOM 1140 O O . SER A 1 149 ? 15.423 -2.701 -19.235 1.00 55.47 149 SER A O 1
ATOM 1142 N N . LEU A 1 150 ? 13.668 -1.610 -18.380 1.00 61.81 150 LEU A N 1
ATOM 1143 C CA . LEU A 1 150 ? 14.388 -0.868 -17.331 1.00 61.81 150 LEU A CA 1
ATOM 1144 C C . LEU A 1 150 ? 13.932 -1.259 -15.913 1.00 61.81 150 LEU A C 1
ATOM 1146 O O . LEU A 1 150 ? 14.531 -0.844 -14.921 1.00 61.81 150 LEU A O 1
ATOM 1150 N N . LEU A 1 151 ? 12.876 -2.070 -15.797 1.00 66.25 151 LEU A N 1
ATOM 1151 C CA . LEU A 1 151 ? 12.493 -2.688 -14.531 1.00 66.25 151 LEU A CA 1
ATOM 1152 C C . LEU A 1 151 ? 13.456 -3.845 -14.232 1.00 66.25 151 LEU A C 1
ATOM 1154 O O . LEU A 1 151 ? 13.767 -4.628 -15.128 1.00 66.25 151 LEU A O 1
ATOM 1158 N N . ALA A 1 152 ? 13.887 -3.990 -12.977 1.00 74.38 152 ALA A N 1
ATOM 1159 C CA . ALA A 1 152 ? 14.679 -5.148 -12.569 1.00 74.38 152 ALA A CA 1
ATOM 1160 C C . ALA A 1 152 ? 13.974 -6.453 -12.989 1.00 74.38 152 ALA A C 1
ATOM 1162 O O . ALA A 1 152 ? 12.774 -6.618 -12.752 1.00 74.38 152 ALA A O 1
ATOM 1163 N N . GLU A 1 153 ? 14.722 -7.379 -13.591 1.00 81.50 153 GLU A N 1
ATOM 1164 C CA . GLU A 1 153 ? 14.200 -8.630 -14.159 1.00 81.50 153 GLU A CA 1
ATOM 1165 C C . GLU A 1 153 ? 13.359 -9.428 -13.147 1.00 81.50 153 GLU A C 1
ATOM 1167 O O . GLU A 1 153 ? 12.302 -9.973 -13.474 1.00 81.50 153 GLU A O 1
ATOM 1172 N N . THR A 1 154 ? 13.775 -9.416 -11.879 1.00 84.00 154 THR A N 1
ATOM 1173 C CA . THR A 1 154 ? 13.063 -10.050 -10.762 1.00 84.00 154 THR A CA 1
ATOM 1174 C C . THR A 1 154 ? 11.701 -9.412 -10.492 1.00 84.00 154 THR A C 1
ATOM 1176 O O . THR A 1 154 ? 10.714 -10.132 -10.338 1.00 84.00 154 THR A O 1
ATOM 1179 N N . SER A 1 155 ? 11.610 -8.081 -10.492 1.00 86.19 155 SER A N 1
ATOM 1180 C CA . SER A 1 155 ? 10.344 -7.354 -10.342 1.00 86.19 155 SER A CA 1
ATOM 1181 C C . SER A 1 155 ? 9.422 -7.573 -11.539 1.00 86.19 155 SER A C 1
ATOM 1183 O O . SER A 1 155 ? 8.215 -7.708 -11.363 1.00 86.19 155 SER A O 1
ATOM 1185 N N . HIS A 1 156 ? 9.975 -7.668 -12.751 1.00 86.50 156 HIS A N 1
ATOM 1186 C CA . HIS A 1 156 ? 9.184 -7.913 -13.961 1.00 86.50 156 HIS A CA 1
ATOM 1187 C C . HIS A 1 156 ? 8.591 -9.320 -13.961 1.00 86.50 156 HIS A C 1
ATOM 1189 O O . HIS A 1 156 ? 7.411 -9.517 -14.248 1.00 86.50 156 HIS A O 1
ATOM 1195 N N . ARG A 1 157 ? 9.394 -10.311 -13.562 1.00 86.81 157 ARG A N 1
ATOM 1196 C CA . ARG A 1 157 ? 8.940 -11.690 -13.381 1.00 86.81 157 ARG A CA 1
ATOM 1197 C C . ARG A 1 157 ? 7.888 -11.804 -12.276 1.00 86.81 157 ARG A C 1
ATOM 1199 O O . ARG A 1 157 ? 6.896 -12.499 -12.470 1.00 86.81 157 ARG A O 1
ATOM 1206 N N . ALA A 1 158 ? 8.065 -11.106 -11.155 1.00 88.19 158 ALA A N 1
ATOM 1207 C CA . ALA A 1 158 ? 7.068 -11.068 -10.087 1.00 88.19 158 ALA A CA 1
ATOM 1208 C C . ALA A 1 158 ? 5.748 -10.428 -10.549 1.00 88.19 158 ALA A C 1
ATOM 1210 O O . ALA A 1 158 ? 4.678 -10.947 -10.246 1.00 88.19 158 ALA A O 1
ATOM 1211 N N . LEU A 1 159 ? 5.816 -9.353 -11.341 1.00 87.94 159 LEU A N 1
ATOM 1212 C CA . LEU A 1 159 ? 4.641 -8.698 -11.912 1.00 87.94 159 LEU A CA 1
ATOM 1213 C C . LEU A 1 159 ? 3.859 -9.613 -12.868 1.00 87.94 159 LEU A C 1
ATOM 1215 O O . LEU A 1 159 ? 2.630 -9.604 -12.839 1.00 87.94 159 LEU A O 1
ATOM 1219 N N . ARG A 1 160 ? 4.550 -10.426 -13.680 1.00 89.12 160 ARG A N 1
ATOM 1220 C CA . ARG A 1 160 ? 3.902 -11.451 -14.523 1.00 89.12 160 ARG A CA 1
ATOM 1221 C C . ARG A 1 160 ? 3.139 -12.472 -13.684 1.00 89.12 160 ARG A C 1
ATOM 1223 O O . ARG A 1 160 ? 1.970 -12.710 -13.942 1.00 89.12 160 ARG A O 1
ATOM 1230 N N . LEU A 1 161 ? 3.769 -13.001 -12.637 1.00 89.62 161 LEU A N 1
ATOM 1231 C CA . LEU A 1 161 ? 3.126 -13.979 -11.756 1.00 89.62 161 LEU A CA 1
ATOM 1232 C C . LEU A 1 161 ? 1.900 -13.391 -11.044 1.00 89.62 161 LEU A C 1
ATOM 1234 O O . LEU A 1 161 ? 0.869 -14.047 -10.970 1.00 89.62 161 LEU A O 1
ATOM 1238 N N . LEU A 1 162 ? 1.965 -12.130 -10.602 1.00 87.12 162 LEU A N 1
ATOM 1239 C CA . LEU A 1 162 ? 0.796 -11.422 -10.065 1.00 87.12 162 LEU A CA 1
ATOM 1240 C C . LEU A 1 162 ? -0.333 -11.262 -11.093 1.00 87.12 162 LEU A C 1
ATOM 1242 O O . LEU A 1 162 ? -1.502 -11.400 -10.745 1.00 87.12 162 LEU A O 1
ATOM 1246 N N . ALA A 1 163 ? 0.003 -10.968 -12.350 1.00 87.44 163 ALA A N 1
ATOM 1247 C CA . ALA A 1 163 ? -0.967 -10.857 -13.438 1.00 87.44 163 ALA A CA 1
ATOM 1248 C C . ALA A 1 163 ? -1.678 -12.190 -13.737 1.00 87.44 163 ALA A C 1
ATOM 1250 O O . ALA A 1 163 ? -2.854 -12.175 -14.106 1.00 87.44 163 ALA A O 1
ATOM 1251 N N . ASP A 1 164 ? -0.987 -13.310 -13.522 1.00 87.44 164 ASP A N 1
ATOM 1252 C CA . ASP A 1 164 ? -1.513 -14.673 -13.661 1.00 87.44 164 ASP A CA 1
ATOM 1253 C C . ASP A 1 164 ? -2.232 -15.174 -12.389 1.00 87.44 164 ASP A C 1
ATOM 1255 O O . ASP A 1 164 ? -2.770 -16.280 -12.369 1.00 87.44 164 ASP A O 1
ATOM 1259 N N . GLY A 1 165 ? -2.261 -14.369 -11.320 1.00 83.94 165 GLY A N 1
ATOM 1260 C CA . GLY A 1 165 ? -2.869 -14.719 -10.032 1.00 83.94 165 GLY A CA 1
ATOM 1261 C C . GLY A 1 165 ? -1.982 -15.567 -9.109 1.00 83.94 165 GLY A C 1
ATOM 1262 O O . GLY A 1 165 ? -2.418 -15.953 -8.025 1.00 83.94 165 GLY A O 1
ATOM 1263 N N . ASP A 1 166 ? -0.727 -15.832 -9.481 1.00 86.69 166 ASP A N 1
ATOM 1264 C CA . ASP A 1 166 ? 0.240 -16.563 -8.656 1.00 86.69 166 ASP A CA 1
ATOM 1265 C C . ASP A 1 166 ? 0.987 -15.628 -7.685 1.00 86.69 166 ASP A C 1
ATOM 1267 O O . ASP A 1 166 ? 2.179 -15.323 -7.822 1.00 86.69 166 ASP A O 1
ATOM 1271 N N . HIS A 1 167 ? 0.272 -15.170 -6.655 1.00 84.56 167 HIS A N 1
ATOM 1272 C CA . HIS A 1 167 ? 0.826 -14.303 -5.609 1.00 84.56 167 HIS A CA 1
ATOM 1273 C C . HIS A 1 167 ? 1.979 -14.972 -4.836 1.00 84.56 167 HIS A C 1
ATOM 1275 O O . HIS A 1 167 ? 2.964 -14.316 -4.481 1.00 84.56 167 HIS A O 1
ATOM 1281 N N . ARG A 1 168 ? 1.909 -16.293 -4.617 1.00 83.06 168 ARG A N 1
ATOM 1282 C CA . ARG A 1 168 ? 2.958 -17.058 -3.919 1.00 83.06 168 ARG A CA 1
ATOM 1283 C C . ARG A 1 168 ? 4.216 -17.198 -4.760 1.00 83.06 168 ARG A C 1
ATOM 1285 O O . ARG A 1 168 ? 5.317 -17.051 -4.228 1.00 83.06 168 ARG A O 1
ATOM 1292 N N . GLY A 1 169 ? 4.081 -17.487 -6.050 1.00 84.69 169 GLY A N 1
ATOM 1293 C CA . GLY A 1 169 ? 5.201 -17.509 -6.982 1.00 84.69 169 GLY A CA 1
ATOM 1294 C C . GLY A 1 169 ? 5.885 -16.149 -7.054 1.00 84.69 169 GLY A C 1
ATOM 1295 O O . GLY A 1 169 ? 7.112 -16.080 -6.944 1.00 84.69 169 GLY A O 1
ATOM 1296 N N . ALA A 1 170 ? 5.107 -15.064 -7.133 1.00 86.62 170 ALA A N 1
ATOM 1297 C CA . ALA A 1 170 ? 5.639 -13.703 -7.108 1.00 86.62 170 ALA A CA 1
ATOM 1298 C C . ALA A 1 170 ? 6.473 -13.431 -5.839 1.00 86.62 170 ALA A C 1
ATOM 1300 O O . ALA A 1 170 ? 7.589 -12.911 -5.925 1.00 86.62 170 ALA A O 1
ATOM 1301 N N . ALA A 1 171 ? 5.993 -13.871 -4.671 1.00 86.00 171 ALA A N 1
ATOM 1302 C CA . ALA A 1 171 ? 6.714 -13.770 -3.398 1.00 86.00 171 ALA A CA 1
ATOM 1303 C C . ALA A 1 171 ? 8.045 -14.528 -3.397 1.00 86.00 171 ALA A C 1
ATOM 1305 O O . ALA A 1 171 ? 9.059 -14.017 -2.919 1.00 86.00 171 ALA A O 1
ATOM 1306 N N . ARG A 1 172 ? 8.065 -15.742 -3.961 1.00 86.12 172 ARG A N 1
ATOM 1307 C CA . ARG A 1 172 ? 9.290 -16.551 -4.066 1.00 86.12 172 ARG A CA 1
ATOM 1308 C C . ARG A 1 172 ? 10.329 -15.889 -4.960 1.00 86.12 172 ARG A C 1
ATOM 1310 O O . ARG A 1 172 ? 11.511 -15.905 -4.627 1.00 86.12 172 ARG A O 1
ATOM 1317 N N . VAL A 1 173 ? 9.900 -15.287 -6.069 1.00 86.44 173 VAL A N 1
ATOM 1318 C CA . VAL A 1 173 ? 10.802 -14.584 -6.993 1.00 86.44 173 VAL A CA 1
ATOM 1319 C C . VAL A 1 173 ? 11.458 -13.383 -6.315 1.00 86.44 173 VAL A C 1
ATOM 1321 O O . VAL A 1 173 ? 12.660 -13.183 -6.480 1.00 86.44 173 VAL A O 1
ATOM 1324 N N . LEU A 1 174 ? 10.707 -12.627 -5.512 1.00 83.75 174 LEU A N 1
ATOM 1325 C CA . LEU A 1 174 ? 11.220 -11.455 -4.792 1.00 83.75 174 LEU A CA 1
ATOM 1326 C C . LEU A 1 174 ? 11.992 -11.791 -3.510 1.00 83.75 174 LEU A C 1
ATOM 1328 O O . LEU A 1 174 ? 12.532 -10.886 -2.870 1.00 83.75 174 LEU A O 1
ATOM 1332 N N . ARG A 1 175 ? 12.062 -13.070 -3.124 1.00 79.31 175 ARG A N 1
ATOM 1333 C CA . ARG A 1 175 ? 12.782 -13.501 -1.927 1.00 79.31 175 ARG A CA 1
ATOM 1334 C C . ARG A 1 175 ? 14.289 -13.222 -2.078 1.00 79.31 175 ARG A C 1
ATOM 1336 O O . ARG A 1 175 ? 14.853 -13.598 -3.110 1.00 79.31 175 ARG A O 1
ATOM 1343 N N . PRO A 1 176 ? 14.945 -12.611 -1.070 1.00 72.50 176 PRO A N 1
ATOM 1344 C CA . PRO A 1 176 ? 16.391 -12.397 -1.079 1.00 72.50 176 PRO A CA 1
ATOM 1345 C C . PRO A 1 176 ? 17.151 -13.709 -1.285 1.00 72.50 176 PRO A C 1
ATOM 1347 O O . PRO A 1 176 ? 16.752 -14.742 -0.741 1.00 72.50 176 PRO A O 1
ATOM 1350 N N . GLU A 1 177 ? 18.256 -13.670 -2.033 1.00 63.00 177 GLU A N 1
ATOM 1351 C CA . GLU A 1 177 ? 19.045 -14.868 -2.362 1.00 63.00 177 GLU A CA 1
ATOM 1352 C C . GLU A 1 177 ? 19.572 -15.592 -1.121 1.00 63.00 177 GLU A C 1
ATOM 1354 O O . GLU A 1 177 ? 19.569 -16.816 -1.083 1.00 63.00 177 GLU A O 1
ATOM 1359 N N . THR A 1 178 ? 19.863 -14.856 -0.047 1.00 58.72 178 THR A N 1
ATOM 1360 C CA . THR A 1 178 ? 20.268 -15.403 1.259 1.00 58.72 178 THR A CA 1
ATOM 1361 C C . THR A 1 178 ? 19.211 -16.284 1.937 1.00 58.72 178 THR A C 1
ATOM 1363 O O . THR A 1 178 ? 19.515 -16.949 2.923 1.00 58.72 178 THR A O 1
ATOM 1366 N N . MET A 1 179 ? 17.968 -16.299 1.440 1.00 54.44 179 MET A N 1
ATOM 1367 C CA . MET A 1 179 ? 16.883 -17.167 1.914 1.00 54.44 179 MET A CA 1
ATOM 1368 C C . MET A 1 179 ? 16.383 -18.160 0.847 1.00 54.44 179 MET A C 1
ATOM 1370 O O . MET A 1 179 ? 15.333 -18.782 1.047 1.00 54.44 179 MET A O 1
ATOM 1374 N N . ARG A 1 180 ? 17.065 -18.287 -0.301 1.00 57.31 180 ARG A N 1
ATOM 1375 C CA . ARG A 1 180 ? 16.670 -19.207 -1.386 1.00 57.31 180 ARG A CA 1
ATOM 1376 C C . ARG A 1 180 ? 17.141 -20.657 -1.178 1.00 57.31 180 ARG A C 1
ATOM 1378 O O . ARG A 1 180 ? 16.609 -21.537 -1.847 1.00 57.31 180 ARG A O 1
ATOM 1385 N N . ASP A 1 181 ? 18.012 -20.922 -0.204 1.00 48.72 181 ASP A N 1
ATOM 1386 C CA . ASP A 1 181 ? 18.654 -22.237 -0.014 1.00 48.72 181 ASP A CA 1
ATOM 1387 C C . ASP A 1 181 ? 17.774 -23.347 0.598 1.00 48.72 181 ASP A C 1
ATOM 1389 O O . ASP A 1 181 ? 18.203 -24.493 0.667 1.00 48.72 181 ASP A O 1
ATOM 1393 N N . ASP A 1 182 ? 16.527 -23.069 0.990 1.00 48.81 182 ASP A N 1
ATOM 1394 C CA . ASP A 1 182 ? 15.674 -24.073 1.656 1.00 48.81 182 ASP A CA 1
ATOM 1395 C C . ASP A 1 182 ? 14.591 -24.704 0.762 1.00 48.81 182 ASP A C 1
ATOM 1397 O O . ASP A 1 182 ? 13.838 -25.563 1.225 1.00 48.81 182 ASP A O 1
ATOM 1401 N N . ALA A 1 183 ? 14.449 -24.300 -0.505 1.00 48.09 183 ALA A N 1
ATOM 1402 C CA . ALA A 1 183 ? 13.377 -24.843 -1.341 1.00 48.09 183 ALA A CA 1
ATOM 1403 C C . ALA A 1 183 ? 13.664 -24.761 -2.842 1.00 48.09 183 ALA A C 1
ATOM 1405 O O . ALA A 1 183 ? 13.122 -23.917 -3.555 1.00 48.09 183 ALA A O 1
ATOM 1406 N N . SER A 1 184 ? 14.449 -25.703 -3.349 1.00 42.16 184 SER A N 1
ATOM 1407 C CA . SER A 1 184 ? 14.274 -26.209 -4.712 1.00 42.16 184 SER A CA 1
ATOM 1408 C C . SER A 1 184 ? 14.650 -27.691 -4.731 1.00 42.16 184 SER A C 1
ATOM 1410 O O . SER A 1 184 ? 15.811 -28.006 -4.479 1.00 42.16 184 SER A O 1
ATOM 1412 N N . PRO A 1 185 ? 13.720 -28.622 -5.021 1.00 43.56 185 PRO A N 1
ATOM 1413 C CA . PRO A 1 185 ? 14.126 -29.914 -5.543 1.00 43.56 185 PRO A CA 1
ATOM 1414 C C . PRO A 1 185 ? 14.689 -29.628 -6.935 1.00 43.56 185 PRO A C 1
ATOM 1416 O O . PRO A 1 185 ? 13.953 -29.222 -7.837 1.00 43.56 185 PRO A O 1
ATOM 1419 N N . SER A 1 186 ? 16.009 -29.727 -7.082 1.00 39.06 186 SER A N 1
ATOM 1420 C CA . SER A 1 186 ? 16.629 -29.626 -8.392 1.00 39.06 186 SER A CA 1
ATOM 1421 C C . SER A 1 186 ? 16.070 -30.736 -9.276 1.00 39.06 186 SER A C 1
ATOM 1423 O O . SER A 1 186 ? 15.966 -31.901 -8.886 1.00 39.06 186 SER A O 1
ATOM 1425 N N . THR A 1 187 ? 15.678 -30.351 -10.481 1.00 41.44 187 THR A N 1
ATOM 1426 C CA . THR A 1 187 ? 15.475 -31.262 -11.594 1.00 41.44 187 THR A CA 1
ATOM 1427 C C . THR A 1 187 ? 16.768 -32.053 -11.775 1.00 41.44 187 THR A C 1
ATOM 1429 O O . THR A 1 187 ? 17.791 -31.511 -12.190 1.00 41.44 187 THR A O 1
ATOM 1432 N N . VAL A 1 188 ? 16.733 -33.328 -11.396 1.00 35.78 188 VAL A N 1
ATOM 1433 C CA . VAL A 1 188 ? 17.841 -34.265 -11.566 1.00 35.78 188 VAL A CA 1
ATOM 1434 C C . VAL A 1 188 ? 17.929 -34.626 -13.045 1.00 35.78 188 VAL A C 1
ATOM 1436 O O . VAL A 1 188 ? 17.121 -35.395 -13.556 1.00 35.78 188 VAL A O 1
ATOM 1439 N N . MET A 1 189 ? 18.941 -34.093 -13.722 1.00 37.81 189 MET A N 1
ATOM 1440 C CA . MET A 1 189 ? 19.566 -34.746 -14.867 1.00 37.81 189 MET A CA 1
ATOM 1441 C C . MET A 1 189 ? 21.024 -35.008 -14.496 1.00 37.81 189 MET A C 1
ATOM 1443 O O . MET A 1 189 ? 21.817 -34.081 -14.408 1.00 37.81 189 MET A O 1
ATOM 1447 N N . GLY A 1 190 ? 21.311 -36.286 -14.232 1.00 39.91 190 GLY A N 1
ATOM 1448 C CA . GLY A 1 190 ? 22.623 -36.935 -14.299 1.00 39.91 190 GLY A CA 1
ATOM 1449 C C . GLY A 1 190 ? 23.803 -36.274 -13.580 1.00 39.91 190 GLY A C 1
ATOM 1450 O O . GLY A 1 190 ? 24.455 -35.400 -14.136 1.00 39.91 190 GLY A O 1
ATOM 1451 N N . GLY A 1 191 ? 24.191 -36.818 -12.423 1.00 34.47 191 GLY A N 1
ATOM 1452 C CA . GLY A 1 191 ? 25.558 -36.653 -11.917 1.00 34.47 191 GLY A CA 1
ATOM 1453 C C . GLY A 1 191 ? 25.688 -36.705 -10.398 1.00 34.47 191 GLY A C 1
ATOM 1454 O O . GLY A 1 191 ? 25.330 -35.753 -9.724 1.00 34.47 191 GLY A O 1
ATOM 1455 N N . ALA A 1 192 ? 26.227 -37.821 -9.898 1.00 37.12 192 ALA A N 1
ATOM 1456 C CA . ALA A 1 192 ? 26.899 -38.008 -8.606 1.00 37.12 192 ALA A CA 1
ATOM 1457 C C . ALA A 1 192 ? 26.296 -37.315 -7.360 1.00 37.12 192 ALA A C 1
ATOM 1459 O O . ALA A 1 192 ? 26.580 -36.164 -7.041 1.00 37.12 192 ALA A O 1
ATOM 1460 N N . ILE A 1 193 ? 25.558 -38.100 -6.571 1.00 37.59 193 ILE A N 1
ATOM 1461 C CA . ILE A 1 193 ? 25.143 -37.756 -5.208 1.00 37.59 193 ILE A CA 1
ATOM 1462 C C . ILE A 1 193 ? 26.389 -37.706 -4.311 1.00 37.59 193 ILE A C 1
ATOM 1464 O O . ILE A 1 193 ? 26.890 -38.742 -3.876 1.00 37.59 193 ILE A O 1
ATOM 1468 N N . THR A 1 194 ? 26.870 -36.509 -3.982 1.00 39.81 194 THR A N 1
ATOM 1469 C CA . THR A 1 194 ? 27.646 -36.284 -2.759 1.00 39.81 194 THR A CA 1
ATOM 1470 C C . THR A 1 194 ? 26.674 -35.869 -1.656 1.00 39.81 194 THR A C 1
ATOM 1472 O O . THR A 1 194 ? 26.183 -34.745 -1.597 1.00 39.81 194 THR A O 1
ATOM 1475 N N . LEU A 1 195 ? 26.354 -36.824 -0.780 1.00 43.34 195 LEU A N 1
ATOM 1476 C CA . LEU A 1 195 ? 25.613 -36.610 0.464 1.00 43.34 195 LEU A CA 1
ATOM 1477 C C . LEU A 1 195 ? 26.398 -35.646 1.371 1.00 43.34 195 LEU A C 1
ATOM 1479 O O . LEU A 1 195 ? 27.224 -36.071 2.177 1.00 43.34 195 LEU A O 1
ATOM 1483 N N . SER A 1 196 ? 26.147 -34.340 1.260 1.00 40.69 196 SER A N 1
ATOM 1484 C CA . SER A 1 196 ? 26.598 -33.379 2.264 1.00 40.69 196 SER A CA 1
ATOM 1485 C C . SER A 1 196 ? 25.690 -33.491 3.487 1.00 40.69 196 SER A C 1
ATOM 1487 O O . SER A 1 196 ? 24.557 -33.009 3.503 1.00 40.69 196 SER A O 1
ATOM 1489 N N . THR A 1 197 ? 26.190 -34.171 4.511 1.00 47.84 197 THR A N 1
ATOM 1490 C CA . THR A 1 197 ? 25.596 -34.252 5.844 1.00 47.84 197 THR A CA 1
ATOM 1491 C C . THR A 1 197 ? 25.319 -32.847 6.408 1.00 47.84 197 THR A C 1
ATOM 1493 O O . THR A 1 197 ? 26.185 -31.968 6.341 1.00 47.84 197 THR A O 1
ATOM 1496 N N . PRO A 1 198 ? 24.127 -32.582 6.976 1.00 42.69 198 PRO A N 1
ATOM 1497 C CA . PRO A 1 198 ? 23.818 -31.272 7.532 1.00 42.69 198 PRO A CA 1
ATOM 1498 C C . PRO A 1 198 ? 24.662 -31.030 8.787 1.00 42.69 198 PRO A C 1
ATOM 1500 O O . PRO A 1 198 ? 24.662 -31.821 9.731 1.00 42.69 198 PRO A O 1
ATOM 1503 N N . ARG A 1 199 ? 25.398 -29.912 8.801 1.00 47.16 199 ARG A N 1
ATOM 1504 C CA . ARG A 1 199 ? 26.225 -29.495 9.941 1.00 47.16 199 ARG A CA 1
ATOM 1505 C C . ARG A 1 199 ? 25.356 -29.346 11.211 1.00 47.16 199 ARG A C 1
ATOM 1507 O O . ARG A 1 199 ? 24.406 -28.560 11.204 1.00 47.16 199 ARG A O 1
ATOM 1514 N N . PRO A 1 200 ? 25.720 -29.972 12.349 1.00 49.62 200 PRO A N 1
ATOM 1515 C CA . PRO A 1 200 ? 24.911 -30.008 13.580 1.00 49.62 200 PRO A CA 1
ATOM 1516 C C . PRO A 1 200 ? 24.699 -28.650 14.282 1.00 49.62 200 PRO A C 1
ATOM 1518 O O . PRO A 1 200 ? 23.934 -28.562 15.239 1.00 49.62 200 PRO A O 1
ATOM 1521 N N . ARG A 1 201 ? 25.325 -27.560 13.813 1.00 51.06 201 ARG A N 1
ATOM 1522 C CA . ARG A 1 201 ? 25.178 -26.215 14.401 1.00 51.06 201 ARG A CA 1
ATOM 1523 C C . ARG A 1 201 ? 23.907 -25.462 13.972 1.00 51.06 201 ARG A C 1
ATOM 1525 O O . ARG A 1 201 ? 23.500 -24.555 14.685 1.00 51.06 201 ARG A O 1
ATOM 1532 N N . MET A 1 202 ? 23.259 -25.820 12.857 1.00 49.94 202 MET A N 1
ATOM 1533 C CA . MET A 1 202 ? 22.050 -25.112 12.386 1.00 49.94 202 MET A CA 1
ATOM 1534 C C . MET A 1 202 ? 20.743 -25.622 13.007 1.00 49.94 202 MET A C 1
ATOM 1536 O O . MET A 1 202 ? 19.790 -24.857 13.163 1.00 49.94 202 MET A O 1
ATOM 1540 N N . LEU A 1 203 ? 20.700 -26.890 13.424 1.00 54.41 203 LEU A N 1
ATOM 1541 C CA . LEU A 1 203 ? 19.518 -27.476 14.065 1.00 54.41 203 LEU A CA 1
ATOM 1542 C C . LEU A 1 203 ? 19.213 -26.818 15.420 1.00 54.41 203 LEU A C 1
ATOM 1544 O O . LEU A 1 203 ? 18.050 -26.590 15.751 1.00 54.41 203 LEU A O 1
ATOM 1548 N N . THR A 1 204 ? 20.246 -26.421 16.165 1.00 60.84 204 THR A N 1
ATOM 1549 C CA . THR A 1 204 ? 20.092 -25.766 17.472 1.00 60.84 204 THR A CA 1
ATOM 1550 C C . THR A 1 204 ? 19.585 -24.326 17.355 1.00 60.84 204 THR A C 1
ATOM 1552 O O . THR A 1 204 ? 18.767 -23.902 18.170 1.00 60.84 204 THR A O 1
ATOM 1555 N N . ALA A 1 205 ? 19.988 -23.577 16.323 1.00 61.81 205 ALA A N 1
ATOM 1556 C CA . ALA A 1 205 ? 19.491 -22.218 16.073 1.00 61.81 205 ALA A CA 1
ATOM 1557 C C . ALA A 1 205 ? 18.003 -22.203 15.669 1.00 61.81 205 ALA A C 1
ATOM 1559 O O . ALA A 1 205 ? 17.228 -21.360 16.133 1.00 61.81 205 ALA A O 1
ATOM 1560 N N . ARG A 1 206 ? 17.578 -23.183 14.862 1.00 65.38 206 ARG A N 1
ATOM 1561 C CA . ARG A 1 206 ? 16.173 -23.357 14.460 1.00 65.38 206 ARG A CA 1
ATOM 1562 C C . ARG A 1 206 ? 15.281 -23.797 15.625 1.00 65.38 206 ARG A C 1
ATOM 1564 O O . ARG A 1 206 ? 14.144 -23.353 15.741 1.00 65.38 206 ARG A O 1
ATOM 1571 N N . GLN A 1 207 ? 15.796 -24.634 16.523 1.00 72.62 207 GLN A N 1
ATOM 1572 C CA . GLN A 1 207 ? 15.062 -25.021 17.731 1.00 72.62 207 GLN A CA 1
ATOM 1573 C C . GLN A 1 207 ? 14.900 -23.852 18.710 1.00 72.62 207 GLN A C 1
ATOM 1575 O 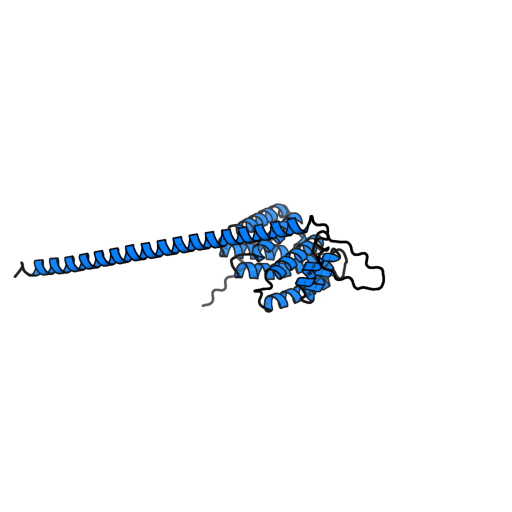O . GLN A 1 207 ? 13.821 -23.683 19.275 1.00 72.62 207 GLN A O 1
ATOM 1580 N N . ARG A 1 208 ? 15.926 -23.005 18.867 1.00 71.62 208 ARG A N 1
ATOM 1581 C CA . ARG A 1 208 ? 15.851 -21.803 19.717 1.00 71.62 208 ARG A CA 1
ATOM 1582 C C . ARG A 1 208 ? 14.808 -20.805 19.217 1.00 71.62 208 ARG A C 1
ATOM 1584 O O . ARG A 1 208 ? 13.952 -20.390 19.987 1.00 71.62 208 ARG A O 1
ATOM 1591 N N . THR A 1 209 ? 14.803 -20.508 17.918 1.00 72.50 209 THR A N 1
ATOM 1592 C CA . THR A 1 209 ? 13.811 -19.593 17.320 1.00 72.50 209 THR A CA 1
ATOM 1593 C C . THR A 1 209 ? 12.377 -20.102 17.476 1.00 72.50 209 THR A C 1
ATOM 1595 O O . THR A 1 209 ? 11.484 -19.324 17.806 1.00 72.50 209 THR A O 1
ATOM 1598 N N . LEU A 1 210 ? 12.137 -21.409 17.326 1.00 79.62 210 LEU A N 1
ATOM 1599 C CA . LEU A 1 210 ? 10.816 -21.996 17.579 1.00 79.62 210 LEU A CA 1
ATOM 1600 C C . LEU A 1 210 ? 10.398 -21.900 19.053 1.00 79.62 210 LEU A C 1
ATOM 1602 O O . LEU A 1 210 ? 9.242 -21.577 19.334 1.00 79.62 210 LEU A O 1
ATOM 1606 N N . GLN A 1 211 ? 11.320 -22.127 19.992 1.00 82.25 211 GLN A N 1
ATOM 1607 C CA . GLN A 1 211 ? 11.050 -21.955 21.424 1.00 82.25 211 GLN A CA 1
ATOM 1608 C C . GLN A 1 211 ? 10.747 -20.495 21.780 1.00 82.25 211 GLN A C 1
ATOM 1610 O O . GLN A 1 211 ? 9.836 -20.234 22.567 1.00 82.25 211 GLN A O 1
ATOM 1615 N N . ASP A 1 212 ? 11.445 -19.538 21.172 1.00 80.56 212 ASP A N 1
ATOM 1616 C CA . ASP A 1 212 ? 11.205 -18.112 21.397 1.00 80.56 212 ASP A CA 1
ATOM 1617 C C . ASP A 1 212 ? 9.841 -17.673 20.848 1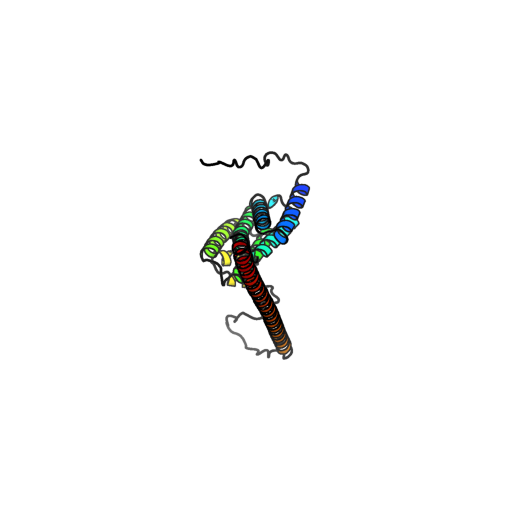.00 80.56 212 ASP A C 1
ATOM 1619 O O . ASP A 1 212 ? 9.100 -16.959 21.527 1.00 80.56 212 ASP A O 1
ATOM 1623 N N . ILE A 1 213 ? 9.444 -18.184 19.677 1.00 76.62 213 ILE A N 1
ATOM 1624 C CA . ILE A 1 213 ? 8.103 -17.965 19.113 1.00 76.62 213 ILE A CA 1
ATOM 1625 C C . ILE A 1 213 ? 7.025 -18.549 20.035 1.00 76.62 213 ILE A C 1
ATOM 1627 O O . ILE A 1 213 ? 6.015 -17.893 20.301 1.00 76.62 213 ILE A O 1
ATOM 1631 N N . GLN A 1 214 ? 7.225 -19.763 20.555 1.00 83.69 214 GLN A N 1
ATOM 1632 C CA . GLN A 1 214 ? 6.280 -20.387 21.486 1.00 83.69 214 GLN A CA 1
ATOM 1633 C C . GLN A 1 214 ? 6.164 -19.599 22.798 1.00 83.69 214 GLN A C 1
ATOM 1635 O O . GLN A 1 214 ? 5.052 -19.363 23.277 1.00 83.69 214 GLN A O 1
ATOM 1640 N N . ARG A 1 215 ? 7.283 -19.112 23.346 1.00 85.69 215 ARG A N 1
ATOM 1641 C CA . ARG A 1 215 ? 7.293 -18.242 24.533 1.00 85.69 215 ARG A CA 1
ATOM 1642 C C . ARG A 1 215 ? 6.579 -16.918 24.275 1.00 85.69 215 ARG A C 1
ATOM 1644 O O . ARG A 1 215 ? 5.801 -16.482 25.121 1.00 85.69 215 ARG A O 1
ATOM 1651 N N . ALA A 1 216 ? 6.793 -16.297 23.116 1.00 79.00 216 ALA A N 1
ATOM 1652 C CA . ALA A 1 216 ? 6.118 -15.056 22.743 1.00 79.00 216 ALA A CA 1
ATOM 1653 C C . ALA A 1 216 ? 4.597 -15.246 22.612 1.00 79.00 216 ALA A C 1
ATOM 1655 O O . ALA A 1 216 ? 3.830 -14.427 23.117 1.00 79.00 216 ALA A O 1
ATOM 1656 N N . ARG A 1 217 ? 4.149 -16.357 22.010 1.00 83.06 217 ARG A N 1
ATOM 1657 C CA . ARG A 1 217 ? 2.722 -16.713 21.930 1.00 83.06 217 ARG A CA 1
ATOM 1658 C C . ARG A 1 217 ? 2.115 -16.961 23.309 1.00 83.06 217 ARG A C 1
ATOM 1660 O O . ARG A 1 217 ? 1.050 -16.429 23.596 1.00 83.06 217 ARG A O 1
ATOM 1667 N N . SER A 1 218 ? 2.812 -17.697 24.176 1.00 85.56 218 SER A N 1
ATOM 1668 C CA . SER A 1 218 ? 2.371 -17.948 25.554 1.00 85.56 218 SER A CA 1
ATOM 1669 C C . SER A 1 218 ? 2.226 -16.654 26.363 1.00 85.56 218 SER A C 1
ATOM 1671 O O . SER A 1 218 ? 1.243 -16.489 27.081 1.00 85.56 218 SER A O 1
ATOM 1673 N N . LYS A 1 219 ? 3.163 -15.707 26.209 1.00 88.56 219 LYS A N 1
ATOM 1674 C CA . LYS A 1 219 ? 3.082 -14.392 26.862 1.00 88.56 219 LYS A CA 1
ATOM 1675 C C . LYS A 1 219 ? 1.882 -13.573 26.387 1.00 88.56 219 LYS A C 1
ATOM 1677 O O . LYS A 1 219 ? 1.202 -12.998 27.225 1.00 88.56 219 LYS A O 1
ATOM 1682 N N . ARG A 1 220 ? 1.601 -13.549 25.077 1.00 78.19 220 ARG A N 1
ATOM 1683 C CA . ARG A 1 220 ? 0.422 -12.851 24.532 1.00 78.19 220 A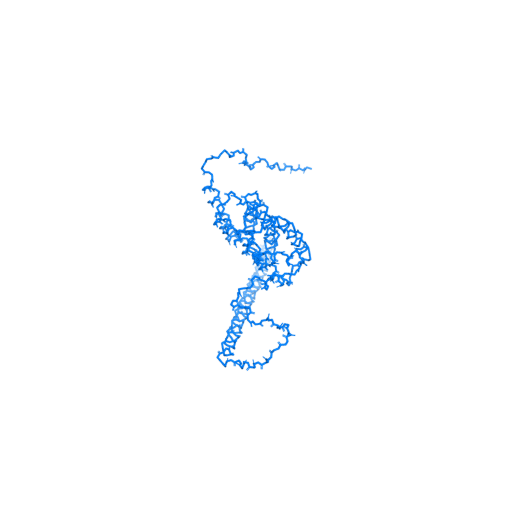RG A CA 1
ATOM 1684 C C . ARG A 1 220 ? -0.882 -13.450 25.054 1.00 78.19 220 ARG A C 1
ATOM 1686 O O . ARG A 1 220 ? -1.695 -12.720 25.590 1.00 78.19 220 ARG A O 1
ATOM 1693 N N . LEU A 1 221 ? -1.008 -14.777 25.024 1.00 85.88 221 LEU A N 1
ATOM 1694 C CA . LEU A 1 221 ? -2.180 -15.482 25.557 1.00 85.88 221 LEU A CA 1
ATOM 1695 C C . LEU A 1 221 ? -2.435 -15.185 27.042 1.00 85.88 221 LEU A C 1
ATOM 1697 O O . LEU A 1 221 ? -3.584 -15.045 27.447 1.00 85.88 221 LEU A O 1
ATOM 1701 N N . LYS A 1 222 ? -1.376 -15.074 27.855 1.00 89.75 222 LYS A N 1
ATOM 1702 C CA . LYS A 1 222 ? -1.506 -14.671 29.264 1.00 89.75 222 LYS A CA 1
ATOM 1703 C C . LYS A 1 222 ? -1.947 -13.216 29.414 1.00 89.75 222 LYS A C 1
ATOM 1705 O O . LYS A 1 222 ? -2.845 -12.958 30.203 1.00 89.75 222 LYS A O 1
ATOM 1710 N N . ALA A 1 223 ? -1.366 -12.300 28.641 1.00 83.44 223 ALA A N 1
ATOM 1711 C CA . ALA A 1 223 ? -1.759 -10.892 28.663 1.00 83.44 223 ALA A CA 1
ATOM 1712 C C . ALA A 1 223 ? -3.227 -10.703 28.236 1.00 83.44 223 ALA A C 1
ATOM 1714 O O . ALA A 1 223 ? -3.971 -9.987 28.898 1.00 83.44 223 ALA A O 1
ATOM 1715 N N . ASP A 1 224 ? -3.671 -11.406 27.192 1.00 84.94 224 ASP A N 1
ATOM 1716 C CA . ASP A 1 224 ? -5.063 -11.363 26.731 1.00 84.94 224 ASP A CA 1
ATOM 1717 C C . ASP A 1 224 ? -6.025 -11.926 27.795 1.00 84.94 224 ASP A C 1
ATOM 1719 O O . ASP A 1 224 ? -7.098 -11.368 28.027 1.00 84.94 224 ASP A O 1
ATOM 1723 N N . ALA A 1 225 ? -5.628 -12.995 28.498 1.00 86.62 225 ALA A N 1
ATOM 1724 C CA . ALA A 1 225 ? -6.403 -13.555 29.606 1.00 86.62 225 ALA A CA 1
ATOM 1725 C C . ALA A 1 225 ? -6.487 -12.604 30.814 1.00 86.62 225 ALA A C 1
ATOM 1727 O O . ALA A 1 225 ? -7.540 -12.507 31.445 1.00 86.62 225 ALA A O 1
ATOM 1728 N N . GLU A 1 226 ? -5.409 -11.882 31.128 1.00 90.06 226 GLU A N 1
ATOM 1729 C CA . GLU A 1 226 ? -5.391 -10.866 32.187 1.00 90.06 226 GLU A CA 1
ATOM 1730 C C . GLU A 1 226 ? -6.302 -9.680 31.844 1.00 90.06 226 GLU A C 1
ATOM 1732 O O . GLU A 1 226 ? -7.087 -9.249 32.689 1.00 90.06 226 GLU A O 1
ATOM 1737 N N . ILE A 1 227 ? -6.275 -9.204 30.595 1.00 84.81 227 ILE A N 1
ATOM 1738 C CA . ILE A 1 227 ? -7.166 -8.135 30.120 1.00 84.81 227 ILE A CA 1
ATOM 1739 C C . ILE A 1 227 ? -8.631 -8.584 30.194 1.00 84.81 227 ILE A C 1
ATOM 1741 O O . ILE A 1 227 ? -9.476 -7.849 30.704 1.00 84.81 227 ILE A O 1
ATOM 1745 N N . ALA A 1 228 ? -8.940 -9.805 29.749 1.00 87.25 228 ALA A N 1
ATOM 1746 C CA . ALA A 1 228 ? -10.292 -10.353 29.833 1.00 87.25 228 ALA A CA 1
ATOM 1747 C C . ALA A 1 228 ? -10.773 -10.494 31.292 1.00 87.25 228 ALA A C 1
ATOM 1749 O O . ALA A 1 228 ? -11.930 -10.199 31.596 1.00 87.25 228 ALA A O 1
ATOM 1750 N N . ALA A 1 229 ? -9.891 -10.895 32.215 1.00 88.00 229 ALA A N 1
ATOM 1751 C CA . ALA A 1 229 ? -10.211 -10.977 33.640 1.00 88.00 229 ALA A CA 1
ATOM 1752 C C . ALA A 1 229 ? -10.488 -9.593 34.253 1.00 88.00 229 ALA A C 1
ATOM 1754 O O . ALA A 1 229 ? -11.451 -9.446 35.007 1.00 88.00 229 ALA A O 1
ATOM 1755 N N . GLN A 1 230 ? -9.700 -8.575 33.893 1.00 88.50 230 GLN A N 1
ATOM 1756 C CA . GLN A 1 230 ? -9.922 -7.193 34.330 1.00 88.50 230 GLN A CA 1
ATOM 1757 C C . GLN A 1 230 ? -11.241 -6.628 33.792 1.00 88.50 230 GLN A C 1
ATOM 1759 O O . GLN A 1 230 ? -11.998 -6.018 34.545 1.00 88.50 230 GLN A O 1
ATOM 1764 N N . GLN A 1 231 ? -11.561 -6.875 32.519 1.00 88.69 231 GLN A N 1
ATOM 1765 C CA . GLN A 1 231 ? -12.841 -6.466 31.933 1.00 88.69 231 GLN A CA 1
ATOM 1766 C C . GLN A 1 231 ? -14.025 -7.135 32.635 1.00 88.69 231 GLN A C 1
ATOM 1768 O O . GLN A 1 231 ? -15.015 -6.471 32.943 1.00 88.69 231 GLN A O 1
ATOM 1773 N N . LYS A 1 232 ? -13.905 -8.429 32.954 1.00 91.19 232 LYS A N 1
ATOM 1774 C CA . LYS A 1 232 ? -14.939 -9.152 33.695 1.00 91.19 232 LYS A CA 1
ATOM 1775 C C . LYS A 1 232 ? -15.144 -8.563 35.093 1.00 91.19 232 LYS A C 1
ATOM 1777 O O . LYS A 1 232 ? -16.279 -8.279 35.464 1.00 91.19 232 LYS A O 1
ATOM 1782 N N . GLN A 1 233 ? -14.067 -8.304 35.836 1.00 89.88 233 GLN A N 1
ATOM 1783 C CA . GLN A 1 233 ? -14.156 -7.667 37.156 1.00 89.88 233 GLN A CA 1
ATOM 1784 C C . GLN A 1 233 ? -14.784 -6.271 37.088 1.00 89.88 233 GLN A C 1
ATOM 1786 O O . GLN A 1 233 ? -15.654 -5.962 37.899 1.00 89.88 233 GLN A O 1
ATOM 1791 N N . ALA A 1 234 ? -14.408 -5.461 36.095 1.00 88.38 234 ALA A N 1
ATOM 1792 C CA . ALA A 1 234 ? -15.005 -4.145 35.890 1.00 88.38 234 ALA A CA 1
ATOM 1793 C C . ALA A 1 234 ? -16.517 -4.246 35.622 1.00 88.38 234 ALA A C 1
ATOM 1795 O O . ALA A 1 234 ? -17.290 -3.496 36.215 1.00 88.38 234 ALA A O 1
ATOM 1796 N N . SER A 1 235 ? -16.950 -5.210 34.797 1.00 90.12 235 SER A N 1
ATOM 1797 C CA . SER A 1 235 ? -18.375 -5.435 34.516 1.00 90.12 235 SER A CA 1
ATOM 1798 C C . SER A 1 235 ? -19.164 -5.891 35.754 1.00 90.12 235 SER A C 1
ATOM 1800 O O . SER A 1 235 ? -20.232 -5.351 36.048 1.00 90.12 235 SER A O 1
ATOM 1802 N N . GLU A 1 236 ? -18.607 -6.806 36.553 1.00 91.00 236 GLU A N 1
ATOM 1803 C CA . GLU A 1 236 ? -19.225 -7.259 37.804 1.00 91.00 236 GLU A CA 1
ATOM 1804 C C . GLU A 1 236 ? -19.318 -6.126 38.841 1.00 91.00 236 GLU A C 1
ATOM 1806 O O . GLU A 1 236 ? -20.300 -6.036 39.581 1.00 91.00 236 GLU A O 1
ATOM 1811 N N . GLU A 1 237 ? -18.324 -5.234 38.900 1.00 89.75 237 GLU A N 1
ATOM 1812 C CA . GLU A 1 237 ? -18.356 -4.069 39.786 1.00 89.75 237 GLU A CA 1
ATOM 1813 C C . GLU A 1 237 ? -19.409 -3.046 39.341 1.00 89.75 237 GLU A C 1
ATOM 1815 O O . GLU A 1 237 ? -20.135 -2.511 40.185 1.00 89.75 237 GLU A O 1
ATOM 1820 N N . THR A 1 238 ? -19.558 -2.814 38.031 1.00 88.00 238 THR A N 1
ATOM 1821 C CA . THR A 1 238 ? -20.627 -1.947 37.512 1.00 88.00 238 THR A CA 1
ATOM 1822 C C . THR A 1 238 ? -22.013 -2.497 37.832 1.00 88.00 238 THR A C 1
ATOM 1824 O O . THR A 1 238 ? -22.846 -1.749 38.342 1.00 88.00 238 THR A O 1
ATOM 1827 N N . GLU A 1 239 ? -22.236 -3.806 37.671 1.00 90.75 239 GLU A N 1
ATOM 1828 C CA . GLU A 1 239 ? -23.511 -4.434 38.035 1.00 90.75 239 GLU A CA 1
ATOM 1829 C C . GLU A 1 239 ? -23.797 -4.343 39.540 1.00 90.75 239 GLU A C 1
ATOM 1831 O O . GLU A 1 239 ? -24.939 -4.141 39.954 1.00 90.75 239 GLU A O 1
ATOM 1836 N N . ARG A 1 240 ? -22.776 -4.482 40.398 1.00 90.94 240 ARG A N 1
ATOM 1837 C CA . ARG A 1 240 ? -22.956 -4.317 41.851 1.00 90.94 240 ARG A CA 1
ATOM 1838 C C . ARG A 1 240 ? -23.389 -2.900 42.204 1.00 90.94 240 ARG A C 1
ATOM 1840 O O . ARG A 1 240 ? -24.330 -2.738 42.980 1.00 90.94 240 ARG A O 1
ATOM 1847 N N . ARG A 1 241 ? -22.735 -1.891 41.620 1.00 89.00 241 ARG A N 1
ATOM 1848 C CA . ARG A 1 241 ? -23.088 -0.479 41.831 1.00 89.00 241 ARG A CA 1
ATOM 1849 C C . ARG A 1 241 ? -24.506 -0.179 41.352 1.00 89.00 241 ARG A C 1
ATOM 1851 O O . ARG A 1 241 ? -25.230 0.537 42.037 1.00 89.00 241 ARG A O 1
ATOM 1858 N N . GLU A 1 242 ? -24.919 -0.759 40.229 1.00 89.81 242 GLU A N 1
ATOM 1859 C CA . GLU A 1 242 ? -26.277 -0.612 39.703 1.00 89.81 242 GLU A CA 1
ATOM 1860 C C . GLU A 1 242 ? -27.322 -1.232 40.641 1.00 89.81 242 GLU A C 1
ATOM 1862 O O . GLU A 1 242 ? -28.266 -0.552 41.037 1.00 89.81 242 GLU A O 1
ATOM 1867 N N . ARG A 1 243 ? -27.105 -2.460 41.130 1.00 90.19 243 ARG A N 1
ATOM 1868 C CA . ARG A 1 243 ? -28.015 -3.101 42.103 1.00 90.19 243 ARG A CA 1
ATOM 1869 C C . ARG A 1 243 ? -28.100 -2.338 43.427 1.00 90.19 243 ARG A C 1
ATOM 1871 O O . ARG A 1 243 ? -29.158 -2.292 44.054 1.00 90.19 243 ARG A O 1
ATOM 1878 N N . GLU A 1 244 ? -26.995 -1.760 43.896 1.00 89.75 244 GLU A N 1
ATOM 1879 C CA . GLU A 1 244 ? -27.005 -0.902 45.087 1.00 89.75 244 GLU A CA 1
ATOM 1880 C C . GLU A 1 244 ? -27.787 0.390 44.852 1.00 89.75 244 GLU A C 1
ATOM 1882 O O . GLU A 1 244 ? -28.559 0.809 45.721 1.00 89.75 244 GLU A O 1
ATOM 1887 N N . PHE A 1 245 ? -27.613 1.002 43.680 1.00 90.75 245 PHE A N 1
ATOM 1888 C CA . PHE A 1 245 ? -28.369 2.179 43.278 1.00 90.75 245 PHE A CA 1
ATOM 1889 C C . PHE A 1 245 ? -29.868 1.876 43.209 1.00 90.75 245 PHE A C 1
ATOM 1891 O O . PHE A 1 245 ? -30.659 2.604 43.809 1.00 90.75 245 PHE A O 1
ATOM 1898 N N . GLU A 1 246 ? -30.258 0.765 42.579 1.00 89.50 246 GLU A N 1
ATOM 1899 C CA . GLU A 1 246 ? -31.646 0.307 42.529 1.00 89.50 246 GLU A CA 1
ATOM 1900 C C . GLU A 1 246 ? -32.219 0.115 43.931 1.00 89.50 246 GLU A C 1
ATOM 1902 O O . GLU A 1 246 ? -33.257 0.690 44.241 1.00 89.50 246 GLU A O 1
ATOM 1907 N N . ARG A 1 247 ? -31.521 -0.598 44.829 1.00 89.12 247 ARG A N 1
ATOM 1908 C CA . ARG A 1 247 ? -31.980 -0.779 46.219 1.00 89.12 247 ARG A CA 1
ATOM 1909 C C . ARG A 1 247 ? -32.198 0.551 46.935 1.00 89.12 247 ARG A C 1
ATOM 1911 O O . ARG A 1 247 ? -33.216 0.718 47.608 1.00 89.12 247 ARG A O 1
ATOM 1918 N N . ARG A 1 248 ? -31.265 1.501 46.799 1.00 86.81 248 ARG A N 1
ATOM 1919 C CA . ARG A 1 248 ? -31.404 2.843 47.393 1.00 86.81 248 ARG A CA 1
ATOM 1920 C C . ARG A 1 248 ? -32.592 3.593 46.797 1.00 86.81 248 ARG A C 1
ATOM 1922 O O . ARG A 1 248 ? -33.334 4.224 47.546 1.00 86.81 248 ARG A O 1
ATOM 1929 N N . ALA A 1 249 ? -32.809 3.486 45.488 1.00 85.19 249 ALA A N 1
ATOM 1930 C CA . ALA A 1 249 ? -33.952 4.090 44.816 1.00 85.19 249 ALA A CA 1
ATOM 1931 C C . ALA A 1 249 ? -35.285 3.492 45.299 1.00 85.19 249 ALA A C 1
ATOM 1933 O O . ALA A 1 249 ? -36.231 4.243 45.542 1.00 85.19 249 ALA A O 1
ATOM 1934 N N . THR A 1 250 ? -35.369 2.175 45.512 1.00 84.19 250 THR A N 1
ATOM 1935 C CA . THR A 1 250 ? -36.582 1.524 46.035 1.00 84.19 250 THR A CA 1
ATOM 1936 C C . THR A 1 250 ? -36.876 1.947 47.471 1.00 84.19 250 THR A C 1
ATOM 1938 O O . THR A 1 250 ? -38.019 2.274 47.783 1.00 84.19 250 THR A O 1
ATOM 1941 N N . ILE A 1 251 ? -35.852 2.009 48.332 1.00 84.94 251 ILE A N 1
ATOM 1942 C CA . ILE A 1 251 ? -35.994 2.491 49.716 1.00 84.94 251 ILE A CA 1
ATOM 1943 C C . ILE A 1 251 ? -36.445 3.956 49.725 1.00 84.94 251 ILE A C 1
ATOM 1945 O O . ILE A 1 251 ? -37.383 4.299 50.438 1.00 84.94 251 ILE A O 1
ATOM 1949 N N . ALA A 1 252 ? -35.844 4.815 48.897 1.00 76.75 252 ALA A N 1
ATOM 1950 C CA . ALA A 1 252 ? -36.236 6.219 48.795 1.00 76.75 252 ALA A CA 1
ATOM 1951 C C . ALA A 1 252 ? -37.689 6.389 48.318 1.00 76.75 252 ALA A C 1
ATOM 1953 O O . ALA A 1 252 ? -38.428 7.194 48.884 1.00 76.75 252 ALA A O 1
ATOM 1954 N N . ARG A 1 253 ? -38.126 5.602 47.323 1.00 74.75 253 ARG A N 1
ATOM 1955 C CA . ARG A 1 253 ? -39.524 5.589 46.858 1.00 74.75 253 ARG A CA 1
ATOM 1956 C C . ARG A 1 253 ? -40.489 5.121 47.948 1.00 74.75 253 ARG A C 1
ATOM 1958 O O . ARG A 1 253 ? -41.533 5.739 48.130 1.00 74.75 253 ARG A O 1
ATOM 1965 N N . ALA A 1 254 ? -40.137 4.071 48.689 1.00 74.12 254 ALA A N 1
ATOM 1966 C CA . ALA A 1 254 ? -40.948 3.574 49.798 1.00 74.12 254 ALA A CA 1
ATOM 1967 C C . ALA A 1 254 ? -41.067 4.612 50.928 1.00 74.12 254 ALA A C 1
ATOM 1969 O O . ALA A 1 254 ? -42.167 4.832 51.430 1.00 74.12 254 ALA A O 1
ATOM 1970 N N . SER A 1 255 ? -39.971 5.301 51.269 1.00 70.00 255 SER A N 1
ATOM 1971 C CA . SER A 1 255 ? -39.965 6.387 52.259 1.00 70.00 255 SER A CA 1
ATOM 1972 C C . SER A 1 255 ? -40.815 7.586 51.837 1.00 70.00 255 SER A C 1
ATOM 1974 O O . SER A 1 255 ? -41.481 8.182 52.681 1.00 70.00 255 SER A O 1
ATOM 1976 N N . TYR A 1 256 ? -40.830 7.937 50.546 1.00 60.38 256 TYR A N 1
ATOM 1977 C CA . TYR A 1 256 ? -41.683 9.008 50.012 1.00 60.38 256 TYR A CA 1
ATOM 1978 C C . TYR A 1 256 ? -43.180 8.668 50.099 1.00 60.38 256 TYR A C 1
ATOM 1980 O O . TYR A 1 256 ? -43.999 9.538 50.399 1.00 60.38 256 TYR A O 1
ATOM 1988 N N . LEU A 1 257 ? -43.550 7.404 49.876 1.00 63.03 257 LEU A N 1
ATOM 1989 C CA . LEU A 1 257 ? -44.938 6.934 49.983 1.00 63.03 257 LEU A CA 1
ATOM 1990 C C . LEU A 1 257 ? -45.428 6.863 51.439 1.00 63.03 257 LEU A C 1
ATOM 1992 O O . LEU A 1 257 ? -46.580 7.184 51.722 1.00 63.03 257 LEU A O 1
ATOM 1996 N N . THR A 1 258 ? -44.563 6.496 52.386 1.00 59.19 258 THR A N 1
ATOM 1997 C CA . THR A 1 258 ? -44.926 6.469 53.813 1.00 59.19 258 THR A CA 1
ATOM 1998 C C . THR A 1 258 ? -45.018 7.863 54.431 1.00 59.19 258 THR A C 1
ATOM 2000 O O . THR A 1 258 ? -45.927 8.105 55.223 1.00 59.19 258 THR A O 1
ATOM 2003 N N . THR A 1 259 ? -44.155 8.810 54.045 1.00 57.09 259 THR A N 1
ATOM 2004 C CA . THR A 1 259 ? -44.254 10.206 54.524 1.00 57.09 259 THR A CA 1
ATOM 2005 C C . THR A 1 259 ? -45.476 10.936 53.970 1.00 57.09 259 THR A C 1
ATOM 2007 O O . THR A 1 259 ? -46.143 11.652 54.713 1.00 57.09 259 THR A O 1
ATOM 2010 N N . THR A 1 260 ? -45.836 10.717 52.703 1.00 57.56 260 THR A N 1
ATOM 2011 C CA . THR A 1 260 ? -47.066 11.294 52.125 1.00 57.56 260 THR A CA 1
ATOM 2012 C C . THR A 1 260 ? -48.337 10.696 52.735 1.00 57.56 260 THR A C 1
ATOM 2014 O O . THR A 1 260 ? -49.284 11.435 53.003 1.00 57.56 260 THR A O 1
ATOM 2017 N N . SER A 1 261 ? -48.343 9.398 53.060 1.00 52.03 261 SER A N 1
ATOM 2018 C CA . SER A 1 261 ? -49.457 8.769 53.779 1.00 52.03 261 SER A CA 1
ATOM 2019 C C . SER A 1 261 ? -49.636 9.324 55.200 1.00 52.03 261 SER A C 1
ATOM 2021 O O . SER A 1 261 ? -50.774 9.523 55.617 1.00 52.03 261 SER A O 1
ATOM 2023 N N . GLN A 1 262 ? -48.555 9.624 55.932 1.00 51.09 262 GLN A N 1
ATOM 2024 C CA . GLN A 1 262 ? -48.647 10.188 57.288 1.00 51.09 262 GLN A CA 1
ATOM 2025 C C . GLN A 1 262 ? -49.115 11.651 57.313 1.00 51.09 262 GLN A C 1
ATOM 2027 O O . GLN A 1 262 ? -49.831 12.038 58.233 1.00 51.09 262 GLN A O 1
ATOM 2032 N N . LEU A 1 263 ? -48.774 12.447 56.295 1.00 52.50 263 LEU A N 1
ATOM 2033 C CA . LEU A 1 263 ? -49.254 13.829 56.142 1.00 52.50 263 LEU A CA 1
ATOM 2034 C C . LEU A 1 263 ? -50.753 13.912 55.796 1.00 52.50 263 LEU A C 1
ATOM 2036 O O . LEU A 1 263 ? -51.411 14.886 56.157 1.00 52.50 263 LEU A O 1
ATOM 2040 N N . SER A 1 264 ? -51.309 12.886 55.141 1.00 50.62 264 SER A N 1
ATOM 2041 C CA . SER A 1 264 ? -52.741 12.830 54.800 1.00 50.62 264 SER A CA 1
ATOM 2042 C C . SER A 1 264 ? -53.664 12.489 55.980 1.00 50.62 264 SER A C 1
ATOM 2044 O O . SER A 1 264 ? -54.854 12.779 55.928 1.00 50.62 264 SER A O 1
ATOM 2046 N N . THR A 1 265 ? -53.131 11.918 57.065 1.00 51.34 265 THR A N 1
ATOM 2047 C CA . THR A 1 265 ? -53.900 11.542 58.268 1.00 51.34 265 THR A CA 1
ATOM 2048 C C . THR A 1 265 ? -53.966 12.622 59.352 1.00 51.34 265 THR A C 1
ATOM 2050 O O . THR A 1 265 ? -54.747 12.486 60.285 1.00 51.34 265 THR A O 1
ATOM 2053 N N . THR A 1 266 ? -53.179 13.696 59.253 1.00 48.97 266 THR A N 1
ATOM 2054 C CA . THR A 1 266 ? -53.124 14.783 60.256 1.00 48.97 266 THR A CA 1
ATOM 2055 C C . THR A 1 266 ? -53.919 16.036 59.870 1.00 48.97 266 THR A C 1
ATOM 2057 O O . THR A 1 266 ? -53.839 17.043 60.567 1.00 48.97 266 THR A O 1
ATOM 2060 N N . THR A 1 267 ? -54.686 15.996 58.776 1.00 48.97 267 THR A N 1
ATOM 2061 C CA . THR A 1 267 ? -55.506 17.126 58.285 1.00 48.97 267 THR A CA 1
ATOM 2062 C C . THR A 1 267 ? -57.001 16.802 58.122 1.00 48.97 267 THR A C 1
ATOM 2064 O O . THR A 1 267 ? -57.706 17.532 57.430 1.00 48.97 267 THR A O 1
ATOM 2067 N N . GLY A 1 268 ? -57.496 15.745 58.777 1.00 44.12 268 GLY A N 1
ATOM 2068 C CA . GLY A 1 268 ? -58.926 15.413 58.867 1.00 44.12 268 GLY A CA 1
ATOM 2069 C C . GLY A 1 268 ? -59.506 15.719 60.238 1.00 44.12 268 GLY A C 1
ATOM 2070 O O . GLY A 1 268 ? -58.869 15.293 61.226 1.00 44.12 268 GLY A O 1
#

Radius of gyration: 30.41 Å; chains: 1; bounding box: 87×67×84 Å

Sequence (268 aa):
MASHLDARECGLLSMEPSSDDVQIDDLLRAQVVRLEVGTISVRISALTFLLDALCRDVSVLREEMARDVIEACLRACRDQAPNIARLARFGMFKVLRACAESKAHRLAALAVKCVVFASVEHESSDDDETRSHAAVECRKALRNTSIMSLLAETSHRALRLLADGDHRGAARVLRPETMRDDASPSTVMGGAITLSTPRPRMLTARQRTLQDIQRARSKRLKADAEIAAQQKQASEETERREREFERRATIARASYLTTTSQLSTTTG

Secondary structure (DSSP, 8-state):
------TT-S------SSSHHHHHHHHHHHHHHHHHHS-HHHHHHHHHHHHHHHHHHTTTS-HHHHHHHHHHHHHHTT-SSHHHHHHHHHHHHHHHHHHHHTT-HHHHHHHHHHHHHHHHHTTTT--HHHHHHHHHHHHHHHHHHTTS--S-HHHHHHHHHHHTT-HHHHHHHTS-GGG-TT-------S------PPPTHHHHHHHHHHHHHHHHHHHHHHHHHHHHHHHHHHHHHHHHHHHHHHHHHHHHHHHHHHHHHHHHSS--

Foldseek 3Di:
DDDDDDPPPPPPPDDDDDPCQVVVLVVLVVLLVQLVPNDPVSNQVSLVVLLCVLLPPVPSHDPVSPLSSLVSLLVQCVDPPVVSVLSSLLSLLSSLLSCLQNVVQVSNLVSLVSNLVSCVVCVPPDDVVSLVSQLVSLVNSLVSCVVDPPHDPLSSVLSVCSNVSNSVVSVLSPDDPVPVPPDDPDPDDDDDDPPPDDDPPVVVVVVVVVVVVVVVVVVVVVVVVVVVVVVVVVVVVVVVVVVVVVVVVVVVVVVVVVVVVVVVVVPD

pLDDT: mean 74.81, std 18.24, range [29.95, 93.94]

Organism: Ostreococcus tauri (NCBI:txid70448)